Protein AF-A0ABC9TSE1-F1 (afdb_monomer_lite)

Secondary structure (DSSP, 8-state):
--------TTEEEEEE-SS--TTPEEEEEEE-TT--SEE-GGGTGGGGGS---SEEEEE-GGG-SS--SS-------EE-HHHHHHHHHTT--EEEE--S--S---TTSEEEEES--TTPPSEEEEEEEETTEEEEEPPPTTSSPTTB-TTSPBP-EEEEES---SS-TTTGGGGGS---STTT--EEESSSS-EEEEEE-TT--EEEEEEEEEE--SSSS--GGGBEEEEEEEEE--GGGGGBTBTT--GGGS--EEEEEEEPPSSSEEEEEEEEEEEEESEEEEEEEEES---TTS--EEE-EEEEEE--S-S--TT-S--

Structure (mmCIF, N/CA/C/O backbone):
data_AF-A0ABC9TSE1-F1
#
_entry.id   AF-A0ABC9TSE1-F1
#
loop_
_atom_site.group_PDB
_atom_site.id
_atom_site.type_symbol
_atom_site.label_atom_id
_atom_site.label_alt_id
_atom_site.label_comp_id
_atom_site.label_asym_id
_atom_site.label_entity_id
_atom_site.label_seq_id
_atom_site.pdbx_PDB_ins_code
_atom_site.Cartn_x
_atom_site.Cartn_y
_atom_site.Cartn_z
_atom_site.occupancy
_atom_site.B_iso_or_equiv
_atom_site.auth_seq_id
_atom_site.auth_comp_id
_atom_site.auth_asym_id
_atom_site.auth_atom_id
_atom_site.pdbx_PDB_model_num
ATOM 1 N N . MET A 1 1 ? -2.830 33.262 28.145 1.00 33.97 1 MET A N 1
ATOM 2 C CA . MET A 1 1 ? -2.977 32.024 28.935 1.00 33.97 1 MET A CA 1
ATOM 3 C C . MET A 1 1 ? -4.385 31.526 28.706 1.00 33.97 1 MET A C 1
ATOM 5 O O . MET A 1 1 ? -5.297 31.927 29.411 1.00 33.97 1 MET A O 1
ATOM 9 N N . THR A 1 2 ? -4.568 30.791 27.616 1.00 31.75 2 THR A N 1
ATOM 10 C CA . THR A 1 2 ? -5.819 30.109 27.299 1.00 31.75 2 THR A CA 1
ATOM 11 C C . THR A 1 2 ? -5.782 28.734 27.949 1.00 31.75 2 THR A C 1
ATOM 13 O O . THR A 1 2 ? -4.762 28.046 27.929 1.00 31.75 2 THR A O 1
ATOM 16 N N . ASP A 1 3 ? -6.889 28.421 28.603 1.00 32.12 3 ASP A N 1
ATOM 17 C CA . ASP A 1 3 ? -7.142 27.266 29.449 1.00 32.12 3 ASP A CA 1
ATOM 18 C C . ASP A 1 3 ? -6.948 25.957 28.657 1.00 32.12 3 ASP A C 1
ATOM 20 O O . ASP A 1 3 ? -7.789 25.576 27.845 1.00 32.12 3 ASP A O 1
ATOM 24 N N . ARG A 1 4 ? -5.814 25.271 28.856 1.00 38.19 4 ARG A N 1
ATOM 25 C CA . ARG A 1 4 ? -5.624 23.877 28.424 1.00 38.19 4 ARG A CA 1
ATOM 26 C C . ARG A 1 4 ? -6.276 22.983 29.475 1.00 38.19 4 ARG A C 1
ATOM 28 O O . ARG A 1 4 ? -5.604 22.468 30.364 1.00 38.19 4 ARG A O 1
ATOM 35 N N . GLY A 1 5 ? -7.598 22.874 29.415 1.00 37.75 5 GLY A N 1
ATOM 36 C CA . GLY A 1 5 ? -8.392 22.158 30.406 1.00 37.75 5 GLY A CA 1
ATOM 37 C C . GLY A 1 5 ? -9.408 21.223 29.769 1.00 37.75 5 GLY A C 1
ATOM 38 O O . GLY A 1 5 ? -10.525 21.645 29.490 1.00 37.75 5 GLY A O 1
ATOM 39 N N . LYS A 1 6 ? -9.015 19.957 29.590 1.00 35.59 6 LYS A N 1
ATOM 40 C CA . LYS A 1 6 ? -9.803 18.741 29.871 1.00 35.59 6 LYS A CA 1
ATOM 41 C C . LYS A 1 6 ? -8.923 17.522 29.580 1.00 35.59 6 LYS A C 1
ATOM 43 O O . LYS A 1 6 ? -8.625 17.234 28.429 1.00 35.59 6 LYS A O 1
ATOM 48 N N . GLY A 1 7 ? -8.480 16.835 30.633 1.00 37.59 7 GLY A N 1
ATOM 49 C CA . GLY A 1 7 ? -7.912 15.495 30.494 1.00 37.59 7 GLY A CA 1
ATOM 50 C C . GLY A 1 7 ? -8.966 14.568 29.891 1.00 37.59 7 GLY A C 1
ATOM 51 O O . GLY A 1 7 ? -10.120 14.592 30.321 1.00 37.59 7 GLY A O 1
ATOM 52 N N . CYS A 1 8 ? -8.579 13.821 28.862 1.00 42.97 8 CYS A N 1
ATOM 53 C CA . CYS A 1 8 ? -9.459 12.932 28.117 1.00 42.97 8 CYS A CA 1
ATOM 54 C C . CYS A 1 8 ? -9.912 11.749 28.983 1.00 42.97 8 CYS A C 1
ATOM 56 O O . CYS A 1 8 ? -9.105 10.915 29.376 1.00 42.97 8 CYS A O 1
ATOM 58 N N . GLU A 1 9 ? -11.218 11.629 29.226 1.00 50.91 9 GLU A N 1
ATOM 59 C CA . GLU A 1 9 ? -11.838 10.467 29.891 1.00 50.91 9 GLU A CA 1
ATOM 60 C C . GLU A 1 9 ? -11.804 9.179 29.032 1.00 50.91 9 GLU A C 1
ATOM 62 O O . GLU A 1 9 ? -12.266 8.135 29.478 1.00 50.91 9 GLU A O 1
ATOM 67 N N . ASN A 1 10 ? -11.213 9.221 27.828 1.00 68.00 10 ASN A N 1
ATOM 68 C CA . ASN A 1 10 ? -11.203 8.127 26.846 1.00 68.00 10 ASN A CA 1
ATOM 69 C C . ASN A 1 10 ? -9.807 7.531 26.578 1.00 68.00 10 ASN A C 1
ATOM 71 O O . ASN A 1 10 ? -9.607 6.891 25.541 1.00 68.00 10 ASN A O 1
ATOM 75 N N . THR A 1 11 ? -8.832 7.749 27.468 1.00 79.94 11 THR A N 1
ATOM 76 C CA . THR A 1 11 ? -7.508 7.132 27.316 1.00 79.94 11 THR A CA 1
ATOM 77 C C . THR A 1 11 ? -7.564 5.640 27.644 1.00 79.94 11 THR A C 1
ATOM 79 O O . THR A 1 11 ? -7.920 5.256 28.758 1.00 79.94 11 THR A O 1
ATOM 82 N N . VAL A 1 12 ? -7.185 4.795 26.687 1.00 84.38 12 VAL A N 1
ATOM 83 C CA . VAL A 1 12 ? -7.200 3.334 26.801 1.00 84.38 12 VAL A CA 1
ATOM 84 C C . VAL A 1 12 ? -5.790 2.764 26.907 1.00 84.38 12 VAL A C 1
ATOM 86 O O . VAL A 1 12 ? -4.836 3.281 26.324 1.00 84.38 12 VAL A O 1
ATOM 89 N N . LYS A 1 13 ? -5.666 1.659 27.645 1.00 89.69 13 LYS A N 1
ATOM 90 C CA . LYS A 1 13 ? -4.480 0.797 27.617 1.00 89.69 13 LYS A CA 1
ATOM 91 C C . LYS A 1 13 ? -4.738 -0.367 26.678 1.00 89.69 13 LYS A C 1
ATOM 93 O O . LYS A 1 13 ? -5.869 -0.846 26.597 1.00 89.69 13 LYS A O 1
ATOM 98 N N . TYR A 1 14 ? -3.688 -0.855 26.034 1.00 91.94 14 TYR A N 1
ATOM 99 C CA . TYR A 1 14 ? -3.769 -2.060 25.225 1.00 91.94 14 TYR A CA 1
ATOM 100 C C . TYR A 1 14 ? -2.634 -3.033 25.535 1.00 91.94 14 TYR A C 1
ATOM 102 O O . TYR A 1 14 ? -1.613 -2.662 26.116 1.00 91.94 14 TYR A O 1
ATOM 110 N N . VAL A 1 15 ? -2.854 -4.289 25.165 1.00 93.31 15 VAL A N 1
ATOM 111 C CA . VAL A 1 15 ? -1.877 -5.376 25.219 1.00 93.31 15 VAL A CA 1
ATOM 112 C C . VAL A 1 15 ? -1.881 -6.120 23.888 1.00 93.31 15 VAL A C 1
ATOM 114 O O . VAL A 1 15 ? -2.932 -6.268 23.263 1.00 93.31 15 VAL A O 1
ATOM 117 N N . ILE A 1 16 ? -0.710 -6.588 23.462 1.00 92.81 16 ILE A N 1
ATOM 118 C CA . ILE A 1 16 ? -0.543 -7.363 22.229 1.00 92.81 16 ILE A CA 1
ATOM 119 C C . ILE A 1 16 ? -0.551 -8.855 22.566 1.00 92.81 16 ILE A C 1
ATOM 121 O O . ILE A 1 16 ? 0.100 -9.298 23.513 1.00 92.81 16 ILE A O 1
ATOM 125 N N . SER A 1 17 ? -1.292 -9.624 21.775 1.00 91.75 17 SER A N 1
ATOM 126 C CA . SER A 1 17 ? -1.371 -11.080 21.817 1.00 91.75 17 SER A CA 1
ATOM 127 C C . SER A 1 17 ? -0.974 -11.655 20.456 1.00 91.75 17 SER A C 1
ATOM 129 O O . SER A 1 17 ? -1.417 -11.165 19.423 1.00 91.75 17 SER A O 1
ATOM 131 N N . HIS A 1 18 ? -0.179 -12.727 20.453 1.00 89.62 18 HIS A N 1
ATOM 132 C CA . HIS A 1 18 ? 0.151 -13.497 19.239 1.00 89.62 18 HIS A CA 1
ATOM 133 C C . HIS A 1 18 ? -0.905 -14.559 18.890 1.00 89.62 18 HIS A C 1
ATOM 135 O O . HIS A 1 18 ? -0.738 -15.346 17.964 1.00 89.62 18 HIS A O 1
ATOM 141 N N . GLU A 1 19 ? -1.985 -14.601 19.664 1.00 92.31 19 GLU A N 1
ATOM 142 C CA . GLU A 1 19 ? -3.170 -15.411 19.405 1.00 92.31 19 GLU A CA 1
ATOM 143 C C . GLU A 1 19 ? -4.366 -14.487 19.146 1.00 92.31 19 GLU A C 1
ATOM 145 O O . GLU A 1 19 ? -4.405 -13.384 19.718 1.00 92.31 19 GLU A O 1
ATOM 150 N N . PRO A 1 20 ? -5.358 -14.923 18.348 1.00 92.12 20 PRO A N 1
ATOM 151 C CA . PRO A 1 20 ? -6.595 -14.179 18.169 1.00 92.12 20 PRO A CA 1
ATOM 152 C C . PRO A 1 20 ? -7.276 -13.861 19.499 1.00 92.12 20 PRO A C 1
ATOM 154 O O . PRO A 1 20 ? -7.397 -14.709 20.389 1.00 92.12 20 PRO A O 1
ATOM 157 N N . ALA A 1 21 ? -7.750 -12.626 19.640 1.00 91.44 21 ALA A N 1
ATOM 158 C CA . ALA A 1 21 ? -8.541 -12.215 20.785 1.00 91.44 21 ALA A CA 1
ATOM 159 C C . ALA A 1 21 ? -9.923 -12.882 20.692 1.00 91.44 21 ALA A C 1
ATOM 161 O O . ALA A 1 21 ? -10.784 -12.436 19.939 1.00 91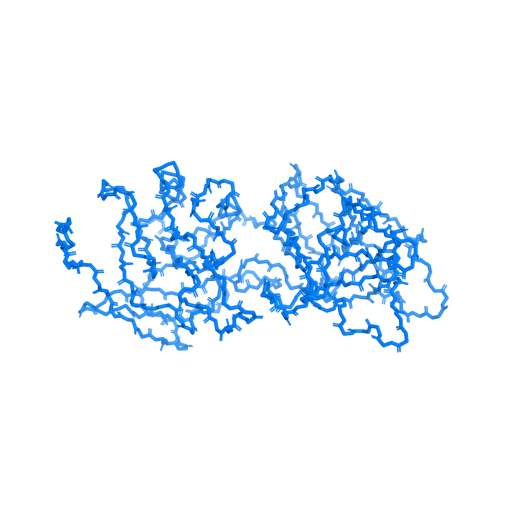.44 21 ALA A O 1
ATOM 162 N N . ALA A 1 22 ? -10.129 -13.972 21.437 1.00 85.75 22 ALA A N 1
ATOM 163 C CA . ALA A 1 22 ? -11.359 -14.762 21.379 1.00 85.75 22 ALA A CA 1
ATOM 164 C C . ALA A 1 22 ? -12.616 -13.914 21.659 1.00 85.75 22 ALA A C 1
ATOM 166 O O . ALA A 1 22 ? -12.718 -13.267 22.708 1.00 85.75 22 ALA A O 1
ATOM 167 N N . GLY A 1 23 ? -13.573 -13.944 20.725 1.00 85.81 23 GLY A N 1
ATOM 168 C CA . GLY A 1 23 ? -14.776 -13.103 20.758 1.00 85.81 23 GLY A CA 1
ATOM 169 C C . GLY A 1 23 ? -14.501 -11.612 20.529 1.00 85.81 23 GLY A C 1
ATOM 170 O O . GLY A 1 23 ? -15.307 -10.781 20.934 1.00 85.81 23 GLY A O 1
ATOM 171 N N . GLY A 1 24 ? -13.337 -11.269 19.973 1.00 88.69 24 GLY A N 1
ATOM 172 C CA . GLY A 1 24 ? -12.976 -9.916 19.567 1.00 88.69 24 GLY A CA 1
ATOM 173 C C . GLY A 1 24 ? -13.537 -9.551 18.195 1.00 88.69 24 GLY A C 1
ATOM 174 O O . GLY A 1 24 ? -13.849 -10.414 17.379 1.00 88.69 24 GLY A O 1
ATOM 175 N N . HIS A 1 25 ? -13.620 -8.250 17.951 1.00 94.25 25 HIS A N 1
ATOM 176 C CA . HIS A 1 25 ? -14.067 -7.661 16.695 1.00 94.25 25 HIS A CA 1
ATOM 177 C C . HIS A 1 25 ? -12.934 -7.624 15.672 1.00 94.25 25 HIS A C 1
ATOM 179 O O . HIS A 1 25 ? -11.753 -7.560 16.038 1.00 94.25 25 HIS A O 1
ATOM 185 N N . ILE A 1 26 ? -13.288 -7.602 14.388 1.00 95.75 26 ILE A N 1
ATOM 186 C CA . ILE A 1 26 ? -12.302 -7.464 13.314 1.00 95.75 26 ILE A CA 1
ATOM 187 C C . ILE A 1 26 ? -11.857 -6.002 13.246 1.00 95.75 26 ILE A C 1
ATOM 189 O O . ILE A 1 26 ? -12.664 -5.090 13.054 1.00 95.75 26 ILE A O 1
ATOM 193 N N . ALA A 1 27 ? -10.556 -5.782 13.386 1.00 96.94 27 ALA A N 1
ATOM 194 C CA . ALA A 1 27 ? -9.927 -4.477 13.325 1.00 96.94 27 ALA A CA 1
ATOM 195 C C . ALA A 1 27 ? -8.946 -4.395 12.152 1.00 96.94 27 ALA A C 1
ATOM 197 O O . ALA A 1 27 ? -8.343 -5.391 11.747 1.00 96.94 27 ALA A O 1
ATOM 198 N N . TYR A 1 28 ? -8.750 -3.189 11.630 1.00 97.38 28 TYR A N 1
ATOM 199 C CA . TYR A 1 28 ? -7.765 -2.906 10.596 1.00 97.38 28 TYR A CA 1
ATOM 200 C C . TYR A 1 28 ? -6.860 -1.756 11.038 1.00 97.38 28 TYR A C 1
ATOM 202 O O . TYR A 1 28 ? -7.343 -0.701 11.448 1.00 97.38 28 TYR A O 1
ATOM 210 N N . THR A 1 29 ? -5.548 -1.967 10.974 1.00 95.50 29 THR A N 1
ATOM 211 C CA . THR A 1 29 ? -4.533 -0.974 11.341 1.00 95.50 29 THR A CA 1
ATOM 212 C C . THR A 1 29 ? -3.983 -0.295 10.093 1.00 95.50 29 THR A C 1
ATOM 214 O O . THR A 1 29 ? -3.486 -0.974 9.199 1.00 95.50 29 THR A O 1
ATOM 217 N N . GLU A 1 30 ? -4.009 1.034 10.041 1.00 92.25 30 GLU A N 1
ATOM 218 C CA . GLU A 1 30 ? -3.402 1.815 8.957 1.00 92.25 30 GLU A CA 1
ATOM 219 C C . GLU A 1 30 ? -2.449 2.868 9.531 1.00 92.25 30 GLU A C 1
ATOM 221 O O . GLU A 1 30 ? -2.722 3.526 10.543 1.00 92.25 30 GLU A O 1
ATOM 226 N N . ASP A 1 31 ? -1.326 3.026 8.841 1.00 88.50 31 ASP A N 1
ATOM 227 C CA . ASP A 1 31 ? -0.310 4.013 9.146 1.00 88.50 31 ASP A CA 1
ATOM 228 C C . ASP A 1 31 ? -0.621 5.337 8.435 1.00 88.50 31 ASP A C 1
ATOM 230 O O . ASP A 1 31 ? -0.585 5.448 7.209 1.00 88.50 31 ASP A O 1
ATOM 234 N N . PHE A 1 32 ? -0.887 6.378 9.222 1.00 86.75 32 PHE A N 1
ATOM 235 C CA . PHE A 1 32 ? -1.178 7.733 8.746 1.00 86.75 32 PHE A CA 1
ATOM 236 C C . PHE A 1 32 ? -0.035 8.712 9.014 1.00 86.75 32 PHE A C 1
ATOM 238 O O . PHE A 1 32 ? -0.190 9.921 8.842 1.00 86.75 32 PHE A O 1
ATOM 245 N N . TYR A 1 33 ? 1.144 8.220 9.399 1.00 79.38 33 TYR A N 1
ATOM 246 C CA . TYR A 1 33 ? 2.270 9.069 9.779 1.00 79.38 33 TYR A CA 1
ATOM 247 C C . TYR A 1 33 ? 2.830 9.934 8.635 1.00 79.38 33 TYR A C 1
ATOM 249 O O . TYR A 1 33 ? 3.641 10.812 8.899 1.00 79.38 33 TYR A O 1
ATOM 257 N N . ARG A 1 34 ? 2.426 9.734 7.372 1.00 76.75 34 ARG A N 1
ATOM 258 C CA . ARG A 1 34 ? 2.801 10.611 6.243 1.00 76.75 34 ARG A CA 1
ATOM 259 C C . ARG A 1 34 ? 1.774 11.689 5.918 1.00 76.75 34 ARG A C 1
ATOM 261 O O . ARG A 1 34 ? 2.077 12.580 5.130 1.00 76.75 34 ARG A O 1
ATOM 268 N N . ILE A 1 35 ? 0.594 11.647 6.528 1.00 80.75 35 ILE A N 1
ATOM 269 C CA . ILE A 1 35 ? -0.364 12.744 6.412 1.00 80.75 35 ILE A CA 1
ATOM 270 C C . ILE A 1 35 ? 0.131 13.899 7.289 1.00 80.75 35 ILE A C 1
ATOM 272 O O . ILE A 1 35 ? 0.699 13.698 8.367 1.00 80.75 35 ILE A O 1
ATOM 276 N N . ASP A 1 36 ? -0.004 15.113 6.772 1.00 74.50 36 ASP A N 1
ATOM 277 C CA . ASP A 1 36 ? 0.314 16.347 7.479 1.00 74.50 36 ASP A CA 1
ATOM 278 C C . ASP A 1 36 ? -0.960 17.191 7.541 1.00 74.50 36 ASP A C 1
ATOM 280 O O . ASP A 1 36 ? -1.456 17.653 6.511 1.00 74.50 36 ASP A O 1
ATOM 284 N N . GLY A 1 37 ? -1.533 17.306 8.740 1.00 84.00 37 GLY A N 1
ATOM 285 C CA . GLY A 1 37 ? -2.811 17.971 8.977 1.00 84.00 37 GLY A CA 1
ATOM 286 C C . GLY A 1 37 ? -4.024 17.064 8.762 1.00 84.00 37 GLY A C 1
ATOM 287 O O . GLY A 1 37 ? -4.183 16.042 9.430 1.00 84.00 37 GLY A O 1
ATOM 288 N N . GLU A 1 38 ? -4.920 17.472 7.866 1.00 88.06 38 GLU A N 1
ATOM 289 C CA . GLU A 1 38 ? -6.246 16.870 7.722 1.00 88.06 38 GLU A CA 1
ATOM 290 C C . GLU A 1 38 ? -6.231 15.526 6.986 1.00 88.06 38 GLU A C 1
ATOM 292 O O . GLU A 1 38 ? -5.759 15.414 5.853 1.00 88.06 38 GLU A O 1
ATOM 297 N N . ILE A 1 39 ? -6.851 14.521 7.601 1.00 88.50 39 ILE A N 1
ATOM 298 C CA . ILE A 1 39 ? -7.195 13.257 6.956 1.00 88.50 39 ILE A CA 1
ATOM 299 C C . ILE A 1 39 ? -8.462 13.489 6.145 1.00 88.50 39 ILE A C 1
ATOM 301 O O . ILE A 1 39 ? -9.544 13.692 6.699 1.00 88.50 39 ILE A O 1
ATOM 305 N N . GLN A 1 40 ? -8.320 13.441 4.830 1.00 88.75 40 GLN A N 1
ATOM 306 C CA . GLN A 1 40 ? -9.389 13.610 3.856 1.00 88.75 40 GLN A CA 1
ATOM 307 C C . GLN A 1 40 ? -9.921 12.248 3.395 1.00 88.75 40 GLN A C 1
ATOM 309 O O . GLN A 1 40 ? -9.234 11.230 3.492 1.00 88.75 40 GLN A O 1
ATOM 314 N N . VAL A 1 41 ? -11.117 12.227 2.801 1.00 90.50 41 VAL A N 1
ATOM 315 C CA . VAL A 1 41 ? -11.738 10.987 2.295 1.00 90.50 41 VAL A CA 1
ATOM 316 C C . VAL A 1 41 ? -10.830 10.258 1.299 1.00 90.50 41 VAL A C 1
ATOM 318 O O . VAL A 1 41 ? -10.696 9.039 1.370 1.00 90.50 41 VAL A O 1
ATOM 321 N N . TRP A 1 42 ? -10.123 10.987 0.430 1.00 89.31 42 TRP A N 1
ATOM 322 C CA . TRP A 1 42 ? -9.199 10.394 -0.545 1.00 89.31 42 TRP A CA 1
ATOM 323 C C . TRP A 1 42 ? -8.015 9.651 0.100 1.00 89.31 42 TRP A C 1
ATOM 325 O O . TRP A 1 42 ? -7.455 8.751 -0.523 1.00 89.31 42 TRP A O 1
ATOM 335 N N . ASN A 1 43 ? -7.657 9.956 1.356 1.00 90.19 43 ASN A N 1
ATOM 336 C CA . ASN A 1 43 ? -6.664 9.185 2.114 1.00 90.19 43 ASN A CA 1
ATOM 337 C C . ASN A 1 43 ? -7.179 7.807 2.550 1.00 90.19 43 ASN A C 1
ATOM 339 O O . ASN A 1 43 ? -6.384 6.942 2.911 1.00 90.19 43 ASN A O 1
ATOM 343 N N . LEU A 1 44 ? -8.499 7.631 2.559 1.00 92.50 44 LEU A N 1
ATOM 344 C CA . LEU A 1 44 ? -9.206 6.491 3.131 1.00 92.50 44 LEU A CA 1
ATOM 345 C C . LEU A 1 44 ? -9.916 5.655 2.061 1.00 92.50 44 LEU A C 1
ATOM 347 O O . LEU A 1 44 ? -10.402 4.566 2.354 1.00 92.50 44 LEU A O 1
ATOM 351 N N . GLU A 1 45 ? -9.998 6.137 0.819 1.00 92.44 45 GLU A N 1
ATOM 352 C CA . GLU A 1 45 ? -10.795 5.498 -0.229 1.00 92.44 45 GLU A CA 1
ATOM 353 C C . GLU A 1 45 ? -10.417 4.040 -0.498 1.00 92.44 45 GLU A C 1
ATOM 355 O O . GLU A 1 45 ? -11.284 3.266 -0.904 1.00 92.44 45 GLU A O 1
ATOM 360 N N . HIS A 1 46 ? -9.160 3.639 -0.282 1.00 91.44 46 HIS A N 1
ATOM 361 C CA . HIS A 1 46 ? -8.743 2.245 -0.457 1.00 91.44 46 HIS A CA 1
ATOM 362 C C . HIS A 1 46 ? -9.442 1.301 0.527 1.00 91.44 46 HIS A C 1
ATOM 364 O O . HIS A 1 46 ? -9.718 0.157 0.169 1.00 91.44 46 HIS A O 1
ATOM 370 N N . LEU A 1 47 ? -9.819 1.787 1.716 1.00 93.56 47 LEU A N 1
ATOM 371 C CA . LEU A 1 47 ? -10.497 0.994 2.743 1.00 93.56 47 LEU A CA 1
ATOM 372 C C . LEU A 1 47 ? -11.828 0.410 2.242 1.00 93.56 47 LEU A C 1
ATOM 374 O O . LEU A 1 47 ? -12.229 -0.665 2.674 1.00 93.56 47 LEU A O 1
ATOM 378 N N . LYS A 1 48 ? -12.496 1.047 1.265 1.00 91.00 48 LYS A N 1
ATOM 379 C CA . LYS A 1 48 ? -13.772 0.550 0.705 1.00 91.00 48 LYS A CA 1
ATOM 380 C C . LYS A 1 48 ? -13.642 -0.786 -0.038 1.00 91.00 48 LYS A C 1
ATOM 382 O O . LYS A 1 48 ? -14.647 -1.476 -0.256 1.00 91.00 48 LYS A O 1
ATOM 387 N N . LYS A 1 49 ? -12.428 -1.124 -0.481 1.00 88.12 49 LYS A N 1
ATOM 388 C CA . LYS A 1 49 ? -12.113 -2.349 -1.230 1.00 88.12 49 LYS A CA 1
ATOM 389 C C . LYS A 1 49 ? -11.557 -3.462 -0.353 1.00 88.12 49 LYS A C 1
ATOM 391 O O . LYS A 1 49 ? -11.455 -4.595 -0.808 1.00 88.12 49 LYS A O 1
ATOM 396 N N . LEU A 1 50 ? -11.270 -3.154 0.903 1.00 90.44 50 LEU A N 1
ATOM 397 C CA . LEU A 1 50 ? -10.857 -4.140 1.877 1.00 90.44 50 LEU A CA 1
ATOM 398 C C . 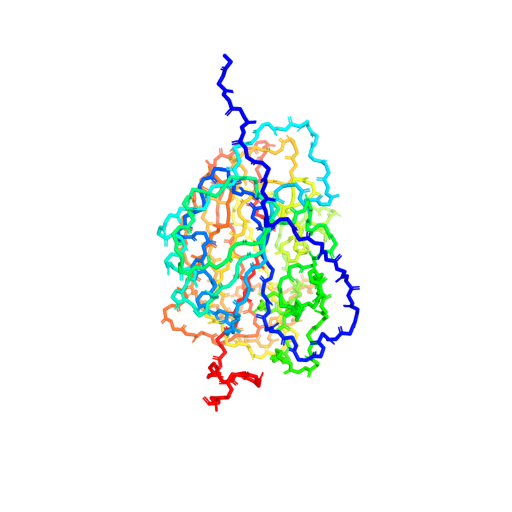LEU A 1 50 ? -12.053 -5.008 2.338 1.00 90.44 50 LEU A C 1
ATOM 400 O O . LEU A 1 50 ? -13.212 -4.569 2.254 1.00 90.44 50 LEU A O 1
ATOM 404 N N . PRO A 1 51 ? -11.797 -6.245 2.809 1.00 88.81 51 PRO A N 1
ATOM 405 C CA . PRO A 1 51 ? -12.740 -7.000 3.636 1.00 88.81 51 PRO A CA 1
ATOM 406 C C . PRO A 1 51 ? -13.372 -6.133 4.741 1.00 88.81 51 PRO A C 1
ATOM 408 O O . PRO A 1 51 ? -12.675 -5.274 5.284 1.00 88.81 51 PRO A O 1
ATOM 411 N N . PRO A 1 52 ? -14.649 -6.337 5.115 1.00 90.69 52 PRO A N 1
ATOM 412 C CA . PRO A 1 52 ? -15.279 -5.591 6.201 1.00 90.69 52 PRO A CA 1
ATOM 413 C C . PRO A 1 52 ? -14.498 -5.698 7.519 1.00 90.69 52 PRO A C 1
ATOM 415 O O . PRO A 1 52 ? -13.903 -6.730 7.830 1.00 90.69 52 PRO A O 1
ATOM 418 N N . PHE A 1 53 ? -14.510 -4.612 8.286 1.00 94.38 53 PHE A N 1
ATOM 419 C CA . PHE A 1 53 ? -13.931 -4.508 9.622 1.00 94.38 53 PHE A CA 1
ATOM 420 C C . PHE A 1 53 ? -14.743 -3.496 10.434 1.00 94.38 53 PHE A C 1
ATOM 422 O O . PHE A 1 53 ? -15.382 -2.601 9.886 1.00 94.38 53 PHE A O 1
ATOM 429 N N . GLU A 1 54 ? -14.718 -3.649 11.748 1.00 95.31 54 GLU A N 1
ATOM 430 C CA . GLU A 1 54 ? -15.558 -2.901 12.688 1.00 95.31 54 GLU A CA 1
ATOM 431 C C . GLU A 1 54 ? -14.783 -1.786 13.401 1.00 95.31 54 GLU A C 1
ATOM 433 O O . GLU A 1 54 ? -15.361 -0.801 13.878 1.00 95.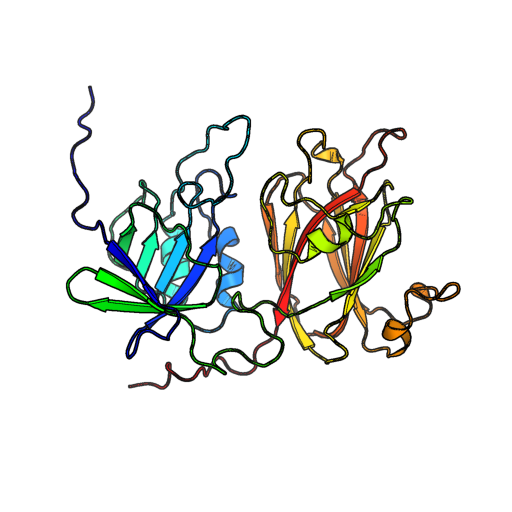31 54 GLU A O 1
ATOM 438 N N . ILE A 1 55 ? -13.458 -1.941 13.479 1.00 96.62 55 ILE A N 1
ATOM 439 C CA . ILE A 1 55 ? -12.564 -1.060 14.229 1.00 96.62 55 ILE A CA 1
ATOM 440 C C . ILE A 1 55 ? -11.414 -0.597 13.334 1.00 96.62 55 ILE A C 1
ATOM 442 O O . ILE A 1 55 ? -10.700 -1.416 12.759 1.00 96.62 55 ILE A O 1
ATOM 446 N N . LEU A 1 56 ? -11.197 0.715 13.248 1.00 96.50 56 LEU A N 1
ATOM 447 C CA . LEU A 1 56 ? -10.031 1.293 12.575 1.00 96.50 56 LEU A CA 1
ATOM 448 C C . LEU A 1 56 ? -8.991 1.721 13.616 1.00 96.50 56 LEU A C 1
ATOM 450 O O . LEU A 1 56 ? -9.272 2.558 14.472 1.00 96.50 56 LEU A O 1
ATOM 454 N N . ILE A 1 57 ? -7.782 1.175 13.527 1.00 95.56 57 ILE A N 1
ATOM 455 C CA . ILE A 1 57 ? -6.637 1.592 14.341 1.00 95.56 57 ILE A CA 1
ATOM 456 C C . ILE A 1 57 ? -5.792 2.552 13.501 1.00 95.56 57 ILE A C 1
ATOM 458 O O . ILE A 1 57 ? -5.197 2.161 12.499 1.00 95.56 57 ILE A O 1
ATOM 462 N N . MET A 1 58 ? -5.771 3.823 13.891 1.00 92.94 58 MET A N 1
ATOM 463 C CA . MET A 1 58 ? -5.116 4.906 13.162 1.00 92.94 58 MET A CA 1
ATOM 464 C C . MET A 1 58 ? -3.815 5.290 13.854 1.00 92.94 58 MET A C 1
ATOM 466 O O . MET A 1 58 ? -3.842 5.926 14.913 1.00 92.94 58 MET A O 1
ATOM 470 N N . LYS A 1 59 ? -2.688 4.936 13.238 1.00 90.00 59 LYS A N 1
ATOM 471 C CA . LYS A 1 59 ? -1.356 5.230 13.769 1.00 90.00 59 LYS A CA 1
ATOM 472 C C . LYS A 1 59 ? -0.828 6.548 13.218 1.00 90.00 59 LYS A C 1
ATOM 474 O O . LYS A 1 59 ? -0.615 6.696 12.014 1.00 90.00 59 LYS A O 1
ATOM 479 N N . SER A 1 60 ? -0.595 7.506 14.103 1.00 86.31 60 SER A N 1
ATOM 480 C CA . SER A 1 60 ? 0.086 8.756 13.787 1.00 86.31 60 SER A CA 1
ATOM 481 C C . SER A 1 60 ? 1.608 8.600 13.810 1.00 86.31 60 SER A C 1
ATOM 483 O O . SER A 1 60 ? 2.159 7.548 14.136 1.00 86.31 60 SER A O 1
ATOM 485 N N . ARG A 1 61 ? 2.314 9.703 13.538 1.00 79.88 61 ARG A N 1
ATOM 486 C CA . ARG A 1 61 ? 3.772 9.806 13.712 1.00 79.88 61 ARG A CA 1
ATOM 487 C C . ARG A 1 61 ? 4.229 9.527 15.146 1.00 79.88 61 ARG A C 1
ATOM 489 O O . ARG A 1 61 ? 5.390 9.183 15.330 1.00 79.88 61 ARG A O 1
ATOM 496 N N . LYS A 1 62 ? 3.363 9.670 16.156 1.00 82.38 62 LYS A N 1
ATOM 497 C CA . LYS A 1 62 ? 3.694 9.348 17.555 1.00 82.38 62 LYS A CA 1
ATOM 498 C C . LYS A 1 62 ? 3.958 7.851 17.745 1.00 82.38 62 LYS A C 1
ATOM 500 O O . LYS A 1 62 ? 4.717 7.481 18.638 1.00 82.38 62 LYS A O 1
ATOM 505 N N . SER A 1 63 ? 3.396 7.018 16.869 1.00 85.25 63 SER A N 1
ATOM 506 C CA . SER A 1 63 ? 3.581 5.564 16.865 1.00 85.25 63 SER A CA 1
ATOM 507 C C . SER A 1 63 ? 4.551 5.052 15.798 1.00 85.25 63 SER A C 1
ATOM 509 O O . SER A 1 63 ? 4.523 3.873 15.429 1.00 85.25 63 SER A O 1
ATOM 511 N N . ARG A 1 64 ? 5.385 5.943 15.248 1.00 77.62 64 ARG A N 1
ATOM 512 C CA . ARG A 1 64 ? 6.430 5.557 14.296 1.00 77.62 64 ARG A CA 1
ATOM 513 C C . ARG A 1 64 ? 7.548 4.806 15.015 1.00 77.62 64 ARG A C 1
ATOM 515 O O . ARG A 1 64 ? 7.940 5.171 16.123 1.00 77.62 64 ARG A O 1
ATOM 522 N N . GLN A 1 65 ? 8.109 3.801 14.352 1.00 67.50 65 GLN A N 1
ATOM 523 C CA . GLN A 1 65 ? 9.216 3.014 14.904 1.00 67.50 65 GLN A CA 1
ATOM 524 C C . GLN A 1 65 ? 10.587 3.675 14.686 1.00 67.50 65 GLN A C 1
ATOM 526 O O . GLN A 1 65 ? 11.523 3.396 15.434 1.00 67.50 65 GLN A O 1
ATOM 531 N N . LEU A 1 66 ? 10.713 4.568 13.695 1.00 64.81 66 LEU A N 1
ATOM 532 C CA . LEU A 1 66 ? 11.976 5.200 13.310 1.00 64.81 66 LEU A CA 1
ATOM 533 C C . LEU A 1 66 ? 11.952 6.720 13.522 1.00 64.81 66 LEU A C 1
ATOM 535 O O . LEU A 1 66 ? 11.005 7.422 13.164 1.00 64.81 66 LEU A O 1
ATOM 539 N N . THR A 1 67 ? 13.029 7.253 14.098 1.00 58.88 67 THR A N 1
ATOM 540 C CA . THR A 1 67 ? 13.204 8.698 14.290 1.00 58.88 67 THR A CA 1
ATOM 541 C C . THR A 1 67 ? 13.727 9.338 13.006 1.00 58.88 67 THR A C 1
ATOM 543 O O . THR A 1 67 ? 14.844 9.052 12.581 1.00 58.88 67 THR A O 1
ATOM 546 N N . ILE A 1 68 ? 12.953 10.252 12.413 1.00 58.28 68 ILE A N 1
ATOM 547 C CA . ILE A 1 68 ? 13.417 11.079 11.287 1.00 58.28 68 ILE A CA 1
ATOM 548 C C . ILE A 1 68 ? 14.399 12.135 11.813 1.00 58.28 68 ILE A C 1
ATOM 550 O O . ILE A 1 68 ? 14.052 12.903 12.712 1.00 58.28 68 ILE A O 1
ATOM 554 N N . CYS A 1 69 ? 15.593 12.193 11.220 1.00 51.19 69 CYS A N 1
ATOM 555 C CA . CYS A 1 69 ? 16.625 13.188 11.512 1.00 51.19 69 CYS A CA 1
ATOM 556 C C . CYS A 1 69 ? 16.943 14.024 10.251 1.00 51.19 69 CYS A C 1
ATOM 558 O O . CYS A 1 69 ? 17.321 13.444 9.233 1.00 51.19 69 CYS A O 1
ATOM 560 N N . PRO A 1 70 ? 16.861 15.370 10.297 1.00 59.25 70 PRO A N 1
ATOM 561 C CA . PRO A 1 70 ? 16.445 16.182 11.439 1.00 59.25 70 PRO A CA 1
ATOM 562 C C . PRO A 1 70 ? 14.949 16.035 11.736 1.00 59.25 70 PRO A C 1
ATOM 564 O O . PRO A 1 70 ? 14.153 15.703 10.856 1.00 59.25 70 PRO A O 1
ATOM 567 N N . GLU A 1 71 ? 14.582 16.303 12.987 1.00 61.81 71 GLU A N 1
ATOM 568 C CA . GLU A 1 71 ? 13.183 16.362 13.394 1.00 61.81 71 GLU A CA 1
ATOM 569 C C . GLU A 1 71 ? 12.469 17.454 12.583 1.00 61.81 71 GLU A C 1
ATOM 571 O O . GLU A 1 71 ? 12.977 18.566 12.424 1.00 61.81 71 GLU A O 1
ATOM 576 N N . ARG A 1 72 ? 11.315 17.111 12.011 1.00 61.94 72 ARG A N 1
ATOM 577 C CA . ARG A 1 72 ? 10.460 18.037 11.265 1.00 61.94 72 ARG A CA 1
ATOM 578 C C . ARG A 1 72 ? 9.211 18.299 12.093 1.00 61.94 72 ARG A C 1
ATOM 580 O O . ARG A 1 72 ? 8.639 17.356 12.640 1.00 61.94 72 ARG A O 1
ATOM 587 N N . GLU A 1 73 ? 8.806 19.561 12.168 1.00 61.19 73 GLU A N 1
ATOM 588 C CA . GLU A 1 73 ? 7.495 19.921 12.701 1.00 61.19 73 GLU A CA 1
ATOM 589 C C . GLU A 1 73 ? 6.423 19.455 11.715 1.00 61.19 73 GLU A C 1
ATOM 591 O O . GLU A 1 73 ? 6.536 19.689 10.512 1.00 61.19 73 GLU A O 1
ATOM 596 N N . TYR A 1 74 ? 5.405 18.779 12.233 1.00 64.12 74 TYR A N 1
ATOM 597 C CA . TYR A 1 74 ? 4.233 18.359 11.476 1.00 64.12 74 TYR A CA 1
ATOM 598 C C . TYR A 1 74 ? 2.990 18.818 12.216 1.00 64.12 74 TYR A C 1
ATOM 600 O O . TYR A 1 74 ? 2.978 18.867 13.451 1.00 64.12 74 TYR A O 1
ATOM 608 N N . ALA A 1 75 ? 1.947 19.142 11.464 1.00 73.56 75 ALA A N 1
ATOM 609 C CA . ALA A 1 75 ? 0.647 19.399 12.043 1.00 73.56 75 ALA A CA 1
ATOM 610 C C . ALA A 1 75 ? 0.102 18.115 12.687 1.00 73.56 75 ALA A C 1
ATOM 612 O O . ALA A 1 75 ? 0.371 16.997 12.232 1.00 73.56 75 ALA A O 1
ATOM 613 N N . ALA A 1 76 ? -0.670 18.283 13.760 1.00 74.50 76 ALA A N 1
ATOM 614 C CA . ALA A 1 76 ? -1.413 17.181 14.349 1.00 74.50 76 ALA A CA 1
ATOM 615 C C . ALA A 1 76 ? -2.340 16.560 13.293 1.00 74.50 76 ALA A C 1
ATOM 617 O O . ALA A 1 76 ? -2.866 17.258 12.422 1.00 74.50 76 ALA A O 1
ATOM 618 N N . LEU A 1 77 ? -2.528 15.240 13.365 1.00 79.88 77 LEU A N 1
ATOM 619 C CA . LEU A 1 77 ? -3.465 14.565 12.477 1.00 79.88 77 LEU A CA 1
ATOM 620 C C . LEU A 1 77 ? -4.882 14.918 12.894 1.00 79.88 77 LEU A C 1
ATOM 622 O O . LEU A 1 77 ? -5.313 14.525 13.979 1.00 79.88 77 LEU A O 1
ATOM 626 N N . LEU A 1 78 ? -5.584 15.605 12.001 1.00 84.06 78 LEU A N 1
ATOM 627 C CA . LEU A 1 78 ? -6.945 16.062 12.207 1.00 84.06 78 LEU A CA 1
ATOM 628 C C . LEU A 1 78 ? -7.902 15.204 11.385 1.00 84.06 78 LEU A C 1
ATOM 630 O O . LEU A 1 78 ? -7.840 15.176 10.156 1.00 84.06 78 LEU A O 1
ATOM 634 N N . LEU A 1 79 ? -8.801 14.490 12.054 1.00 83.31 79 LEU A N 1
ATOM 635 C CA . LEU A 1 79 ? -9.816 13.696 11.373 1.00 83.31 79 LEU A CA 1
ATOM 636 C C . LEU A 1 79 ? -11.053 14.558 11.088 1.00 83.31 79 LEU A C 1
ATOM 638 O O . LEU A 1 79 ? -11.780 14.918 12.011 1.00 83.31 79 LEU A O 1
ATOM 642 N N . THR A 1 80 ? -11.300 14.866 9.813 1.00 84.56 80 THR A N 1
ATOM 643 C CA . THR A 1 80 ? -12.423 15.725 9.407 1.00 84.56 80 THR A CA 1
ATOM 644 C C . THR A 1 80 ? -13.775 15.024 9.568 1.00 84.56 80 THR A C 1
ATOM 646 O O . THR A 1 80 ? -13.875 13.792 9.572 1.00 84.56 80 THR A O 1
ATOM 649 N N . LYS A 1 81 ? -14.855 15.811 9.637 1.00 83.75 81 LYS A N 1
ATOM 650 C CA . LYS A 1 81 ? -16.228 15.290 9.694 1.00 83.75 81 LYS A CA 1
ATOM 651 C C . LYS A 1 81 ? -16.561 14.372 8.508 1.00 83.75 81 LYS A C 1
ATOM 653 O O . LYS A 1 81 ? -17.097 13.288 8.720 1.00 83.75 81 LYS A O 1
ATOM 658 N N . GLU A 1 82 ? -16.216 14.777 7.285 1.00 88.25 82 GLU A N 1
ATOM 659 C CA . GLU A 1 82 ? -16.467 13.980 6.072 1.00 88.25 82 GLU A CA 1
ATOM 660 C C . GLU A 1 82 ? -15.731 12.636 6.114 1.00 88.25 82 GLU A C 1
ATOM 662 O O . GLU A 1 82 ? -16.312 11.596 5.807 1.00 88.25 82 GLU A O 1
ATOM 667 N N . SER A 1 83 ? -14.478 12.625 6.575 1.00 89.69 83 SER A N 1
ATOM 668 C CA . SER A 1 83 ? -13.706 11.392 6.743 1.00 89.69 83 SER A CA 1
ATOM 669 C C . SER A 1 83 ? -14.321 10.452 7.783 1.00 89.69 83 SER A C 1
ATOM 671 O O . SER A 1 83 ? -14.316 9.239 7.586 1.00 89.69 83 SER A O 1
ATOM 673 N N . ARG A 1 84 ? -14.916 10.977 8.862 1.00 87.12 84 ARG A N 1
ATOM 674 C CA . ARG A 1 84 ? -15.643 10.157 9.853 1.00 87.12 84 ARG A CA 1
ATOM 675 C C . ARG A 1 84 ? -16.927 9.566 9.295 1.00 87.12 84 ARG A C 1
ATOM 677 O O . ARG A 1 84 ? -17.211 8.400 9.556 1.00 87.12 84 ARG A O 1
ATOM 684 N N . GLU A 1 85 ? -17.695 10.350 8.546 1.00 89.69 85 GLU A N 1
ATOM 685 C CA . GLU A 1 85 ? -18.902 9.868 7.867 1.00 89.69 85 GLU A CA 1
ATOM 686 C C . GLU A 1 85 ? -18.550 8.771 6.856 1.00 89.69 85 GLU A C 1
ATOM 688 O O . GLU A 1 85 ? -19.206 7.729 6.825 1.00 89.69 85 GLU A O 1
ATOM 693 N N . PHE A 1 86 ? -17.456 8.950 6.108 1.00 93.00 86 PHE A N 1
ATOM 694 C CA . PHE A 1 86 ? -16.920 7.920 5.225 1.00 93.00 86 PHE A CA 1
ATOM 695 C C . PHE A 1 86 ? -16.536 6.651 5.998 1.00 93.00 86 PHE A C 1
ATOM 697 O O . PHE A 1 86 ? -17.027 5.580 5.654 1.00 93.00 86 PHE A O 1
ATOM 704 N N . ILE A 1 87 ? -15.739 6.754 7.068 1.00 93.12 87 ILE A N 1
ATOM 705 C CA . ILE A 1 87 ? -15.349 5.605 7.909 1.00 93.12 87 ILE A CA 1
ATOM 706 C C . ILE A 1 87 ? -16.588 4.878 8.452 1.00 93.12 87 ILE A C 1
ATOM 708 O O . ILE A 1 87 ? -16.693 3.660 8.327 1.00 93.12 87 ILE A O 1
ATOM 712 N N . SER A 1 88 ? -17.564 5.619 8.981 1.00 92.00 88 SER A N 1
ATOM 713 C CA . SER A 1 88 ? -18.821 5.057 9.485 1.00 92.00 88 SER A CA 1
ATOM 714 C C . SER A 1 88 ? -19.606 4.319 8.396 1.00 92.00 88 SER A C 1
ATOM 716 O O . SER A 1 88 ? -20.140 3.239 8.644 1.00 92.00 88 SER A O 1
ATOM 718 N N . SER A 1 89 ? -19.617 4.840 7.162 1.00 92.50 89 SER A N 1
ATOM 719 C CA . SER A 1 89 ? -20.278 4.191 6.021 1.00 92.50 89 SER A CA 1
ATOM 720 C C . SER A 1 89 ? -19.665 2.839 5.629 1.00 92.50 89 SER A C 1
ATOM 722 O O . SER A 1 89 ? -20.324 2.045 4.959 1.00 92.50 89 SER A O 1
ATOM 724 N N . LEU A 1 90 ? -18.433 2.551 6.071 1.00 92.75 90 LEU A N 1
ATOM 725 C CA . LEU A 1 90 ? -17.774 1.255 5.883 1.00 92.75 90 LEU A CA 1
ATOM 726 C C . LEU A 1 90 ? -18.197 0.202 6.924 1.00 92.75 90 LEU A C 1
ATOM 728 O O . LEU A 1 90 ? -17.746 -0.936 6.835 1.00 92.75 90 LEU A O 1
ATOM 732 N N . GLY A 1 91 ? -19.049 0.561 7.893 1.00 92.31 91 GLY A N 1
ATOM 733 C CA . GLY A 1 91 ? -19.434 -0.304 9.015 1.00 92.31 91 GLY A CA 1
ATOM 734 C C . GLY A 1 91 ? -18.531 -0.169 10.244 1.00 92.31 91 GLY A C 1
ATOM 735 O O . GLY A 1 91 ? -18.721 -0.883 11.225 1.00 92.31 91 GLY A O 1
ATOM 736 N N . VAL A 1 92 ? -17.576 0.766 10.223 1.00 94.00 92 VAL A N 1
ATOM 737 C CA . VAL A 1 92 ? -16.677 1.019 11.353 1.00 94.00 92 VAL A CA 1
ATOM 738 C C . VAL A 1 92 ? -17.402 1.832 12.418 1.00 94.00 92 VAL A C 1
ATOM 740 O O . VAL A 1 92 ? -17.850 2.953 12.168 1.00 94.00 92 VAL A O 1
ATOM 743 N N . HIS A 1 93 ? -17.472 1.294 13.632 1.00 92.56 93 HIS A N 1
ATOM 744 C CA . HIS A 1 93 ? -18.118 1.956 14.768 1.00 92.56 93 HIS A CA 1
ATOM 745 C C . HIS A 1 93 ? -17.124 2.447 15.828 1.00 92.56 93 HIS A C 1
ATOM 747 O O . HIS A 1 93 ? -17.494 3.268 16.671 1.00 92.56 93 HIS A O 1
ATOM 753 N N . THR A 1 94 ? -15.865 1.993 15.782 1.00 93.50 94 THR A N 1
ATOM 754 C CA . THR A 1 94 ? -14.809 2.418 16.713 1.00 93.50 94 THR A CA 1
ATOM 755 C C . THR A 1 94 ? -13.534 2.817 15.972 1.00 93.50 94 THR A C 1
ATOM 757 O O . THR A 1 94 ? -13.070 2.109 15.083 1.00 93.50 94 THR A O 1
ATOM 760 N N . ILE A 1 95 ? -12.927 3.925 16.388 1.00 93.31 95 ILE A N 1
ATOM 761 C CA . ILE A 1 95 ? -11.575 4.335 16.010 1.00 93.31 95 ILE A CA 1
ATOM 762 C C . ILE A 1 95 ? -10.692 4.287 17.252 1.00 93.31 95 ILE A C 1
ATOM 764 O O . ILE A 1 95 ? -11.042 4.856 18.287 1.00 93.31 95 ILE A O 1
ATOM 768 N N . ILE A 1 96 ? -9.536 3.642 17.138 1.00 93.25 96 ILE A N 1
ATOM 769 C CA . ILE A 1 96 ? -8.465 3.700 18.133 1.00 93.25 96 ILE A CA 1
ATOM 770 C C . ILE A 1 96 ? -7.337 4.525 17.526 1.00 93.25 96 ILE A C 1
ATOM 772 O O . ILE A 1 96 ? -6.887 4.229 16.423 1.00 93.25 96 ILE A O 1
ATOM 776 N N . THR A 1 97 ? -6.879 5.567 18.210 1.00 91.44 97 THR A N 1
ATOM 777 C CA . THR A 1 97 ? -5.840 6.453 17.676 1.00 91.44 97 THR A CA 1
ATOM 778 C C . THR A 1 97 ? -4.922 6.975 18.769 1.00 91.44 97 THR A C 1
ATOM 780 O O . THR A 1 97 ? -5.312 7.074 19.926 1.00 91.44 97 THR A O 1
ATOM 783 N N . ASP A 1 98 ? -3.697 7.312 18.398 1.00 88.75 98 ASP A N 1
ATOM 784 C CA . ASP A 1 98 ? -2.714 8.001 19.232 1.00 88.75 98 ASP A CA 1
ATOM 785 C C . ASP A 1 98 ? -2.659 9.520 18.963 1.00 88.75 98 ASP A C 1
ATOM 787 O O . ASP A 1 98 ? -1.810 10.208 19.536 1.00 88.75 98 ASP A O 1
ATOM 791 N N . THR A 1 99 ? -3.542 10.052 18.100 1.00 81.81 99 THR A N 1
ATOM 792 C CA . THR A 1 99 ? -3.646 11.498 17.845 1.00 81.81 99 THR A CA 1
ATOM 793 C C . THR A 1 99 ? -4.394 12.221 18.966 1.00 81.81 99 THR A C 1
ATOM 795 O O . THR A 1 99 ? -5.402 11.744 19.500 1.00 81.81 99 THR A O 1
ATOM 798 N N . GLU A 1 100 ? -3.897 13.406 19.314 1.00 65.00 100 GLU A N 1
ATOM 799 C CA . GLU A 1 100 ? -4.411 14.222 20.418 1.00 65.00 100 GLU A CA 1
ATOM 800 C C . GLU A 1 100 ? -5.562 15.145 19.979 1.00 65.00 100 GLU A C 1
ATOM 802 O O . GLU A 1 100 ? -6.377 15.539 20.814 1.00 65.00 100 GLU A O 1
ATOM 807 N N . GLU A 1 101 ? -5.684 15.433 18.678 1.00 68.38 101 GLU A N 1
ATOM 808 C CA . GLU A 1 101 ? -6.665 16.371 18.121 1.00 68.38 101 GLU A CA 1
ATOM 809 C C . GLU A 1 101 ? -7.651 15.655 17.189 1.00 68.38 101 GLU A C 1
ATOM 811 O O . GLU A 1 101 ? -7.348 15.340 16.042 1.00 68.38 101 GLU A O 1
ATOM 816 N N . VAL A 1 102 ? -8.866 15.405 17.681 1.00 66.38 102 VAL A N 1
ATOM 817 C CA . VAL A 1 102 ? -9.991 14.969 16.844 1.00 66.38 102 VAL A CA 1
ATOM 818 C C . VAL A 1 102 ? -11.068 16.044 16.916 1.00 66.38 102 VAL A C 1
ATOM 820 O O . VAL A 1 102 ? -11.695 16.234 17.961 1.00 66.38 102 VAL A O 1
ATOM 823 N N . GLU A 1 103 ? -11.237 16.791 15.824 1.00 60.31 103 GLU A N 1
ATOM 824 C CA . GLU A 1 103 ? -12.308 17.776 15.694 1.00 60.31 103 GLU A CA 1
ATOM 825 C C . GLU A 1 103 ? -13.648 17.035 15.735 1.00 60.31 103 GLU A C 1
ATOM 827 O O . GLU A 1 103 ? -13.941 16.208 14.876 1.00 60.31 103 GLU A O 1
ATOM 832 N N . ASP A 1 104 ? -14.469 17.356 16.732 1.00 57.81 104 ASP A N 1
ATOM 833 C CA . ASP A 1 104 ? -15.836 16.863 16.920 1.00 57.81 104 ASP A CA 1
ATOM 834 C C . ASP A 1 104 ? -15.977 15.475 17.590 1.00 57.81 104 ASP A C 1
ATOM 836 O O . ASP A 1 104 ? -15.415 14.466 17.178 1.00 57.81 104 ASP A O 1
ATOM 840 N N . THR A 1 105 ? -16.807 15.408 18.635 1.00 58.16 105 THR A N 1
ATOM 841 C CA . THR A 1 105 ? -17.195 14.186 19.368 1.00 58.16 105 THR A CA 1
ATOM 842 C C . THR A 1 105 ? -18.644 13.772 19.094 1.00 58.16 105 THR A C 1
ATOM 844 O O . THR A 1 105 ? -19.181 12.897 19.776 1.00 58.16 105 THR A O 1
ATOM 847 N N . SER A 1 106 ? -19.296 14.364 18.085 1.00 56.69 106 SER A N 1
ATOM 848 C CA . SER A 1 106 ? -20.627 13.946 17.644 1.00 56.69 106 SER A CA 1
ATOM 849 C C . SER A 1 106 ? -20.635 12.459 17.220 1.00 56.69 106 SER A C 1
ATOM 851 O O . SER A 1 106 ? -19.692 11.936 16.621 1.00 56.69 106 SER A O 1
ATOM 853 N N . GLY A 1 107 ? -21.649 11.728 17.691 1.00 59.47 107 GLY A N 1
ATOM 854 C CA . GLY A 1 107 ? -21.525 10.326 18.118 1.00 59.47 107 GLY A CA 1
ATOM 855 C C . GLY A 1 107 ? -21.788 9.221 17.089 1.00 59.47 107 GLY A C 1
ATOM 856 O O . GLY A 1 107 ? -22.441 8.246 17.444 1.00 59.47 107 GLY A O 1
ATOM 857 N N . THR A 1 108 ? -21.319 9.331 15.843 1.00 73.56 108 THR A N 1
ATOM 858 C CA . THR A 1 108 ? -21.459 8.230 14.858 1.00 73.56 108 THR A CA 1
ATOM 859 C C . THR A 1 108 ? -20.390 7.145 14.995 1.00 73.56 108 THR A C 1
ATOM 861 O O . THR A 1 108 ? -20.656 5.984 14.704 1.00 73.56 108 THR A O 1
ATOM 864 N N . VAL A 1 109 ? -19.194 7.506 15.469 1.00 86.25 109 VAL A N 1
ATOM 865 C CA . VAL A 1 109 ? -18.056 6.594 15.664 1.00 86.25 109 VAL A CA 1
ATOM 866 C C . VAL A 1 109 ? -17.417 6.888 17.016 1.00 86.25 109 VAL A C 1
ATOM 868 O O . VAL A 1 109 ? -17.074 8.042 17.296 1.00 86.25 109 VAL A O 1
ATOM 871 N N . ARG A 1 110 ? -17.257 5.857 17.852 1.00 88.94 110 ARG A N 1
ATOM 872 C CA . ARG A 1 110 ? -16.587 5.937 19.157 1.00 88.94 110 ARG A CA 1
ATOM 873 C C . ARG A 1 110 ? -15.085 6.114 18.951 1.00 88.94 110 ARG A C 1
ATOM 875 O O . ARG A 1 110 ? -14.483 5.351 18.208 1.00 88.94 110 ARG A O 1
ATOM 882 N N . ILE A 1 111 ? -14.472 7.077 19.636 1.00 88.12 111 ILE A N 1
ATOM 883 C CA . ILE A 1 111 ? -13.025 7.329 19.555 1.00 88.12 111 ILE A CA 1
ATOM 884 C C . ILE A 1 111 ? -12.370 6.953 20.883 1.00 88.12 111 ILE A C 1
ATOM 886 O O . ILE A 1 111 ? -12.776 7.442 21.940 1.00 88.12 111 ILE A O 1
ATOM 890 N N . LEU A 1 112 ? -11.353 6.099 20.813 1.00 89.62 112 LEU A N 1
ATOM 891 C CA . LEU A 1 112 ? -10.516 5.685 21.932 1.00 89.62 112 LEU A CA 1
ATOM 892 C C . LEU A 1 112 ? -9.094 6.184 21.698 1.00 89.62 112 LEU A C 1
ATOM 894 O O . LEU A 1 112 ? -8.516 5.947 20.639 1.00 89.62 112 LEU A O 1
ATOM 898 N N . GLN A 1 113 ? -8.541 6.883 22.686 1.00 88.81 113 GLN A N 1
ATOM 899 C CA . GLN A 1 113 ? -7.199 7.442 22.581 1.00 88.81 113 GLN A CA 1
ATOM 900 C C . GLN A 1 113 ? -6.196 6.539 23.286 1.00 88.81 113 GLN A C 1
ATOM 902 O O . GLN A 1 113 ? -6.325 6.281 24.477 1.00 88.81 113 GLN A O 1
ATOM 907 N N . ALA A 1 114 ? -5.181 6.075 22.577 1.00 89.56 114 ALA A N 1
ATOM 908 C CA . ALA A 1 114 ? -4.042 5.399 23.178 1.00 89.56 114 ALA A CA 1
ATOM 909 C C . ALA A 1 114 ? -2.890 6.396 23.360 1.00 89.56 114 ALA A C 1
ATOM 911 O O . ALA A 1 114 ? -2.751 7.353 22.603 1.00 89.56 114 ALA A O 1
ATOM 912 N N . GLU A 1 115 ? -2.042 6.185 24.367 1.00 87.62 115 GLU A N 1
ATOM 913 C CA . GLU A 1 115 ? -0.834 7.008 24.534 1.00 87.62 115 GLU A CA 1
ATOM 914 C C . GLU A 1 115 ? 0.117 6.845 23.339 1.00 87.62 115 GLU A C 1
ATOM 916 O O . GLU A 1 115 ? 0.709 7.810 22.862 1.00 87.62 115 GLU A O 1
ATOM 921 N N . THR A 1 116 ? 0.221 5.615 22.847 1.00 87.25 116 THR A N 1
ATOM 922 C CA . THR A 1 116 ? 0.939 5.203 21.645 1.00 87.25 116 THR A CA 1
ATOM 923 C C . THR A 1 116 ? 0.233 3.971 21.078 1.00 87.25 116 THR A C 1
ATOM 925 O O . THR A 1 116 ? -0.577 3.355 21.757 1.00 87.25 116 THR A O 1
ATOM 928 N N . LEU A 1 117 ? 0.520 3.630 19.836 1.00 90.88 117 LEU A N 1
ATOM 929 C CA . LEU A 1 117 ? 0.094 2.441 19.103 1.00 90.88 117 LEU A CA 1
ATOM 930 C C . LEU A 1 117 ? 1.322 1.748 18.488 1.00 90.88 117 LEU A C 1
ATOM 932 O O . LEU A 1 117 ? 1.233 1.060 17.467 1.00 90.88 117 LEU A O 1
ATOM 936 N N . ASN A 1 118 ? 2.490 1.959 19.105 1.00 85.12 118 ASN A N 1
ATOM 937 C CA . ASN A 1 118 ? 3.725 1.260 18.783 1.00 85.12 118 ASN A CA 1
ATOM 938 C C . ASN A 1 118 ? 3.508 -0.259 18.824 1.00 85.12 118 ASN A C 1
ATOM 940 O O . ASN A 1 118 ? 2.642 -0.759 19.544 1.00 85.12 118 ASN A O 1
ATOM 944 N N . GLU A 1 119 ? 4.319 -0.982 18.049 1.00 86.00 119 GLU A N 1
ATOM 945 C CA . GLU A 1 119 ? 4.332 -2.454 17.957 1.00 86.00 119 GLU A CA 1
ATOM 946 C C . GLU A 1 119 ? 3.117 -3.090 17.251 1.00 86.00 119 GLU A C 1
ATOM 948 O O . GLU A 1 119 ? 3.181 -4.261 16.876 1.00 86.00 119 GLU A O 1
ATOM 953 N N . ILE A 1 120 ? 2.045 -2.337 16.975 1.00 89.69 120 ILE A N 1
ATOM 954 C CA . ILE A 1 120 ? 0.916 -2.834 16.178 1.00 89.69 120 ILE A CA 1
ATOM 955 C C . ILE A 1 120 ? 1.290 -2.782 14.691 1.00 89.69 120 ILE A C 1
ATOM 957 O O . ILE A 1 120 ? 1.523 -1.710 14.117 1.00 89.69 120 ILE A O 1
ATOM 961 N N . LEU A 1 121 ? 1.349 -3.956 14.064 1.00 88.75 121 LEU A N 1
ATOM 962 C CA . LEU A 1 121 ? 1.623 -4.091 12.634 1.00 88.75 121 LEU A CA 1
ATOM 963 C C . LEU A 1 121 ? 0.421 -3.627 11.790 1.00 88.75 121 LEU A C 1
ATOM 965 O O . LEU A 1 121 ? -0.719 -3.920 12.169 1.00 88.75 121 LEU A O 1
ATOM 969 N N . PRO A 1 122 ? 0.655 -2.967 10.638 1.00 90.44 122 PRO A N 1
ATOM 970 C CA . PRO A 1 122 ? -0.403 -2.617 9.695 1.00 90.44 122 PRO A CA 1
ATOM 971 C C . PRO A 1 122 ? -1.227 -3.826 9.237 1.00 90.44 122 PRO A C 1
ATOM 973 O O . PRO A 1 122 ? -0.749 -4.963 9.187 1.00 90.44 122 PRO A O 1
ATOM 976 N N . GLY A 1 123 ? -2.478 -3.563 8.876 1.00 94.44 123 GLY A N 1
ATOM 977 C CA . GLY A 1 123 ? -3.427 -4.554 8.394 1.00 94.44 123 GLY A CA 1
ATOM 978 C C . GLY A 1 123 ? -4.335 -5.156 9.463 1.00 94.44 123 GLY A C 1
ATOM 979 O O . GLY A 1 123 ? -4.526 -4.600 10.548 1.00 94.44 123 GLY A O 1
ATOM 980 N N . TYR A 1 124 ? -4.927 -6.300 9.130 1.00 95.88 124 TYR A N 1
ATOM 981 C CA . TYR A 1 124 ? -5.952 -6.961 9.930 1.00 95.88 124 TYR A CA 1
ATOM 982 C C . TYR A 1 124 ? -5.440 -7.501 11.266 1.00 95.88 124 TYR A C 1
ATOM 984 O O . TYR A 1 124 ? -4.356 -8.081 11.357 1.00 95.88 124 TYR A O 1
ATOM 992 N N . CYS A 1 125 ? -6.263 -7.339 12.298 1.00 96.00 125 CYS A N 1
ATOM 993 C CA . CYS A 1 125 ? -6.076 -7.884 13.638 1.00 96.00 125 CYS A CA 1
ATOM 994 C C . CYS A 1 125 ? -7.431 -8.105 14.321 1.00 96.00 125 CYS A C 1
ATOM 996 O O . CYS A 1 125 ? -8.466 -7.631 13.852 1.00 96.00 125 CYS A O 1
ATOM 998 N N . THR A 1 126 ? -7.429 -8.824 15.438 1.00 96.00 126 THR A N 1
ATOM 999 C CA . THR A 1 126 ? -8.605 -8.958 16.303 1.00 96.00 126 THR A CA 1
ATOM 1000 C C . THR A 1 126 ? -8.481 -8.010 17.486 1.00 96.00 126 THR A C 1
ATOM 1002 O O . THR A 1 126 ? -7.395 -7.814 18.028 1.00 96.00 126 THR A O 1
ATOM 1005 N N . CYS A 1 127 ? -9.587 -7.401 17.899 1.00 95.69 127 CYS A N 1
ATOM 1006 C CA . CYS A 1 127 ? -9.597 -6.410 18.966 1.00 95.69 127 CYS A CA 1
ATOM 1007 C C . CYS A 1 127 ? -10.724 -6.696 19.958 1.00 95.69 127 CYS A C 1
ATOM 1009 O O . CYS A 1 127 ? -11.898 -6.732 19.591 1.00 95.69 127 CYS A O 1
ATOM 1011 N N . LYS A 1 128 ? -10.380 -6.867 21.237 1.00 94.81 128 LYS A N 1
ATOM 1012 C CA . LYS A 1 128 ? -11.347 -7.114 22.315 1.00 94.81 128 LYS A CA 1
ATOM 1013 C C . LYS A 1 128 ? -11.141 -6.133 23.457 1.00 94.81 128 LYS A C 1
ATOM 1015 O O . LYS A 1 128 ? -10.051 -6.058 24.014 1.00 94.81 128 LYS A O 1
ATOM 1020 N N . GLU A 1 129 ? -12.189 -5.419 23.842 1.00 91.94 129 GLU A N 1
ATOM 1021 C CA . GLU A 1 129 ? -12.176 -4.567 25.030 1.00 91.94 129 GLU A CA 1
ATOM 1022 C C . GLU A 1 129 ? -12.733 -5.332 26.236 1.00 91.94 129 GLU A C 1
ATOM 1024 O O . GLU A 1 129 ? -13.863 -5.816 26.212 1.00 91.94 129 GLU A O 1
ATOM 1029 N N . GLU A 1 130 ? -11.947 -5.437 27.306 1.00 89.56 130 GLU A N 1
ATOM 1030 C CA . GLU A 1 130 ? -12.360 -6.092 28.547 1.00 89.56 130 GLU A CA 1
ATOM 1031 C C . GLU A 1 130 ? -11.740 -5.370 29.751 1.00 89.56 130 GLU A C 1
ATOM 1033 O O . GLU A 1 130 ? -10.539 -5.105 29.790 1.00 89.56 130 GLU A O 1
ATOM 1038 N N . ASN A 1 131 ? -12.562 -5.017 30.745 1.00 86.19 131 ASN A N 1
ATOM 1039 C CA . ASN A 1 131 ? -12.128 -4.322 31.967 1.00 86.19 131 ASN A CA 1
ATOM 1040 C C . ASN A 1 131 ? -11.295 -3.043 31.710 1.00 86.19 131 ASN A C 1
ATOM 1042 O O . ASN A 1 131 ? -10.351 -2.749 32.444 1.00 86.19 131 ASN A O 1
ATOM 1046 N N . GLY A 1 132 ? -11.624 -2.289 30.654 1.00 81.81 132 GLY A N 1
ATOM 1047 C CA . GLY A 1 132 ? -10.921 -1.053 30.283 1.00 81.81 132 GLY A CA 1
ATOM 1048 C C . GLY A 1 132 ? -9.541 -1.262 29.644 1.00 81.81 132 GLY A C 1
ATOM 1049 O O . GLY A 1 132 ? -8.778 -0.306 29.518 1.00 81.81 132 GLY A O 1
ATOM 1050 N N . THR A 1 133 ? -9.206 -2.496 29.257 1.00 90.62 133 THR A N 1
ATOM 1051 C CA . THR A 1 133 ? -8.001 -2.827 28.484 1.00 90.62 133 THR A CA 1
ATOM 1052 C C . THR A 1 133 ? -8.398 -3.412 27.135 1.00 90.62 133 THR A C 1
ATOM 1054 O O . THR A 1 133 ? -9.285 -4.260 27.053 1.00 90.62 133 THR A O 1
ATOM 1057 N N . ILE A 1 134 ? -7.726 -2.971 26.076 1.00 94.38 134 ILE A N 1
ATOM 1058 C CA . ILE A 1 134 ? -7.901 -3.499 24.726 1.00 94.38 134 ILE A CA 1
ATOM 1059 C C . ILE A 1 134 ? -6.860 -4.591 24.480 1.00 94.38 134 ILE A C 1
ATOM 1061 O O . ILE A 1 134 ? -5.662 -4.356 24.579 1.00 94.38 134 ILE A O 1
ATOM 1065 N N . THR A 1 135 ? -7.295 -5.795 24.145 1.00 95.50 135 THR A N 1
ATOM 1066 C CA . THR A 1 135 ? -6.408 -6.851 23.652 1.00 95.50 135 THR A CA 1
ATOM 1067 C C . THR A 1 135 ? -6.397 -6.804 22.134 1.00 95.50 135 THR A C 1
ATOM 1069 O O . THR A 1 135 ? -7.457 -6.927 21.521 1.00 95.50 135 THR A O 1
ATOM 1072 N N . ILE A 1 136 ? -5.213 -6.640 21.546 1.00 95.75 136 ILE A N 1
ATOM 1073 C CA . ILE A 1 136 ? -4.990 -6.694 20.100 1.00 95.75 136 ILE A CA 1
ATOM 1074 C C . ILE A 1 136 ? -4.322 -8.030 19.791 1.00 95.75 136 ILE A C 1
ATOM 1076 O O . ILE A 1 136 ? -3.176 -8.255 20.174 1.00 95.75 136 ILE A O 1
ATOM 1080 N N . GLY A 1 137 ? -5.069 -8.926 19.157 1.00 94.81 137 GLY A N 1
ATOM 1081 C CA . GLY A 1 137 ? -4.627 -10.257 18.763 1.00 94.81 137 GLY A CA 1
ATOM 1082 C C . GLY A 1 137 ? -4.361 -10.367 17.266 1.00 94.81 137 GLY A C 1
ATOM 1083 O O . GLY A 1 137 ? -4.792 -9.528 16.469 1.00 94.81 137 GLY A O 1
ATOM 1084 N N . ASP A 1 138 ? -3.692 -11.441 16.864 1.00 92.31 138 ASP A N 1
ATOM 1085 C CA . ASP A 1 138 ? -3.562 -11.796 15.451 1.00 92.31 138 ASP A CA 1
ATOM 1086 C C . ASP A 1 138 ? -4.911 -12.235 14.843 1.00 92.31 138 ASP A C 1
ATOM 1088 O O . ASP A 1 138 ? -5.920 -12.396 15.535 1.00 92.31 138 ASP A O 1
ATOM 1092 N N . MET A 1 139 ? -4.955 -12.385 13.519 1.00 90.81 139 MET A N 1
ATOM 1093 C CA . MET A 1 139 ? -6.130 -12.927 12.830 1.00 90.81 139 MET A CA 1
ATOM 1094 C C . MET A 1 139 ? -6.161 -14.451 12.884 1.00 90.81 139 MET A C 1
ATOM 1096 O O . MET A 1 139 ? -5.121 -15.113 12.862 1.00 90.81 139 MET A O 1
ATOM 1100 N N . GLU A 1 140 ? -7.367 -15.019 12.871 1.00 87.50 140 GLU A N 1
ATOM 1101 C CA . GLU A 1 140 ? -7.531 -16.454 12.663 1.00 87.50 140 GLU A CA 1
ATOM 1102 C C . GLU A 1 140 ? -6.956 -16.886 11.306 1.00 87.50 140 GLU A C 1
ATOM 1104 O O . GLU A 1 140 ? -7.049 -16.186 10.289 1.00 87.50 140 GLU A O 1
ATOM 1109 N N . ARG A 1 141 ? -6.348 -18.077 11.278 1.00 84.62 141 ARG A N 1
ATOM 1110 C CA . ARG A 1 141 ? -5.811 -18.645 10.037 1.00 84.62 141 ARG A CA 1
ATOM 1111 C C . ARG A 1 141 ? -6.940 -18.851 9.031 1.00 84.62 141 ARG A C 1
ATOM 1113 O O . ARG A 1 141 ? -7.944 -19.475 9.348 1.00 84.62 141 ARG A O 1
ATOM 1120 N N . GLY A 1 142 ? -6.720 -18.397 7.800 1.00 84.56 142 GLY A N 1
ATOM 1121 C CA . GLY A 1 142 ? -7.706 -18.505 6.724 1.00 84.56 142 GLY A CA 1
ATOM 1122 C C . GLY A 1 142 ? -8.704 -17.349 6.658 1.00 84.56 142 GLY A C 1
ATOM 1123 O O . GLY A 1 142 ? -9.575 -17.389 5.798 1.00 84.56 142 GLY A O 1
ATOM 1124 N N . PHE A 1 143 ? -8.569 -16.316 7.504 1.00 86.81 143 PHE A N 1
ATOM 1125 C CA . PHE A 1 143 ? -9.378 -15.098 7.387 1.00 86.81 143 PHE A CA 1
ATOM 1126 C C . PHE A 1 143 ? -9.202 -14.408 6.023 1.00 86.81 143 PHE A C 1
ATOM 1128 O O . PHE A 1 143 ? -10.180 -14.022 5.386 1.00 86.81 143 PHE A O 1
ATOM 1135 N N . LEU A 1 144 ? -7.954 -14.281 5.560 1.00 88.69 144 LEU A N 1
ATOM 1136 C CA . LEU A 1 144 ? -7.642 -13.794 4.217 1.00 88.69 144 LEU A CA 1
ATOM 1137 C C . LEU A 1 144 ? -7.369 -14.968 3.268 1.00 88.69 144 LEU A C 1
ATOM 1139 O O . LEU A 1 144 ? -6.809 -15.983 3.701 1.00 88.69 144 LEU A O 1
ATOM 1143 N N . PRO A 1 145 ? -7.711 -14.835 1.972 1.00 87.50 145 PRO A N 1
ATOM 1144 C CA . PRO A 1 145 ? -7.362 -15.837 0.976 1.00 87.50 145 PRO A CA 1
ATOM 1145 C C . PRO A 1 145 ? -5.852 -16.058 0.866 1.00 87.50 145 PRO A C 1
ATOM 1147 O O . PRO A 1 145 ? -5.037 -15.183 1.167 1.00 87.50 145 PRO A O 1
ATOM 1150 N N . LEU A 1 146 ? -5.475 -17.234 0.366 1.00 84.69 146 LEU A N 1
ATOM 1151 C CA . LEU A 1 146 ? -4.083 -17.536 0.056 1.00 84.69 146 LEU A CA 1
ATOM 1152 C C . LEU A 1 146 ? -3.527 -16.518 -0.954 1.00 84.69 146 LEU A C 1
ATOM 1154 O O . LEU A 1 146 ? -4.189 -16.191 -1.935 1.00 84.69 146 LEU A O 1
ATOM 1158 N N . GLY A 1 147 ? -2.303 -16.043 -0.721 1.00 87.62 147 GLY A N 1
ATOM 1159 C CA . GLY A 1 147 ? -1.667 -15.030 -1.569 1.00 87.62 147 GLY A CA 1
ATOM 1160 C C . GLY A 1 147 ? -1.994 -13.586 -1.180 1.00 87.62 147 GLY A C 1
ATOM 1161 O O . GLY A 1 147 ? -1.440 -12.674 -1.786 1.00 87.62 147 GLY A O 1
ATOM 1162 N N . VAL A 1 148 ? -2.806 -13.365 -0.138 1.00 91.69 148 VAL A N 1
ATOM 1163 C CA . VAL A 1 148 ? -3.114 -12.037 0.413 1.00 91.69 148 VAL A CA 1
ATOM 1164 C C . VAL A 1 148 ? -2.376 -11.822 1.740 1.00 91.69 148 VAL A C 1
ATOM 1166 O O . VAL A 1 148 ? -2.400 -12.671 2.632 1.00 91.69 148 VAL A O 1
ATOM 1169 N N . ARG A 1 149 ? -1.689 -10.686 1.855 1.00 92.56 149 ARG A N 1
ATOM 1170 C CA . ARG A 1 149 ? -0.937 -10.210 3.024 1.00 92.56 149 ARG A CA 1
ATOM 1171 C C . ARG A 1 149 ? -1.882 -9.702 4.107 1.00 92.56 149 ARG A C 1
ATOM 1173 O O . ARG A 1 149 ? -3.034 -9.383 3.838 1.00 92.56 149 ARG A O 1
ATOM 1180 N N . ARG A 1 150 ? -1.370 -9.541 5.332 1.00 92.06 150 ARG A N 1
ATOM 1181 C CA . ARG A 1 150 ? -2.118 -8.996 6.484 1.00 92.06 150 ARG A CA 1
ATOM 1182 C C . ARG A 1 150 ? -2.773 -7.640 6.199 1.00 92.06 150 ARG A C 1
ATOM 1184 O O . ARG A 1 150 ? -3.837 -7.375 6.739 1.00 92.06 150 ARG A O 1
ATOM 1191 N N . ASP A 1 151 ? -2.172 -6.798 5.367 1.00 92.25 151 ASP A N 1
ATOM 1192 C CA . ASP A 1 151 ? -2.718 -5.490 4.976 1.00 92.25 151 ASP A CA 1
ATOM 1193 C C . ASP A 1 151 ? -3.751 -5.558 3.835 1.00 92.25 151 ASP A C 1
ATOM 1195 O O . ASP A 1 151 ? -4.234 -4.532 3.366 1.00 92.25 151 ASP A O 1
ATOM 1199 N N . GLY A 1 152 ? -4.105 -6.760 3.375 1.00 92.50 152 GLY A N 1
ATOM 1200 C CA . GLY A 1 152 ? -5.042 -6.975 2.276 1.00 92.50 152 GLY A CA 1
ATOM 1201 C C . GLY A 1 152 ? -4.426 -6.852 0.881 1.00 92.50 152 GLY A C 1
ATOM 1202 O O . GLY A 1 152 ? -5.124 -7.119 -0.097 1.00 92.50 152 GLY A O 1
ATOM 1203 N N . SER A 1 153 ? -3.149 -6.483 0.753 1.00 94.50 153 SER A N 1
ATOM 1204 C CA . SER A 1 153 ? -2.450 -6.475 -0.536 1.00 94.50 153 SER A CA 1
ATOM 1205 C C . SER A 1 153 ? -1.959 -7.878 -0.924 1.00 94.50 153 SER A C 1
ATOM 1207 O O . SER A 1 153 ? -1.924 -8.796 -0.111 1.00 94.50 153 SER A O 1
ATOM 1209 N N . LEU A 1 154 ? -1.619 -8.091 -2.189 1.00 95.19 154 LEU A N 1
ATOM 1210 C CA . LEU A 1 154 ? -1.119 -9.356 -2.715 1.00 95.19 154 LEU A CA 1
ATOM 1211 C C . LEU A 1 154 ? 0.346 -9.567 -2.330 1.00 95.19 154 LEU A C 1
ATOM 1213 O O . LEU A 1 154 ? 1.157 -8.644 -2.378 1.00 95.19 154 LEU A O 1
ATOM 1217 N N . TYR A 1 155 ? 0.709 -10.810 -2.017 1.00 94.69 155 TYR A N 1
ATOM 1218 C CA . TYR A 1 155 ? 2.109 -11.213 -1.978 1.00 94.69 155 TYR A CA 1
ATOM 1219 C C . TYR A 1 155 ? 2.688 -11.190 -3.395 1.00 94.69 155 TYR A C 1
ATOM 1221 O O . TYR A 1 155 ? 2.151 -11.807 -4.315 1.00 94.69 155 TYR A O 1
ATOM 1229 N N . SER A 1 156 ? 3.832 -10.533 -3.550 1.00 94.94 156 SER A N 1
ATOM 1230 C CA . SER A 1 156 ? 4.587 -10.490 -4.800 1.00 94.94 156 SER A CA 1
ATOM 1231 C C . SER A 1 156 ? 6.084 -10.569 -4.537 1.00 94.94 156 SER A C 1
ATOM 1233 O O . SER A 1 156 ? 6.542 -10.332 -3.421 1.00 94.94 156 SER A O 1
ATOM 1235 N N . ARG A 1 157 ? 6.857 -10.860 -5.581 1.00 93.56 157 ARG A N 1
ATOM 1236 C CA . ARG A 1 157 ? 8.319 -10.728 -5.582 1.00 93.56 157 ARG A CA 1
ATOM 1237 C C . ARG A 1 157 ? 8.786 -9.965 -6.812 1.00 93.56 157 ARG A C 1
ATOM 1239 O O . ARG A 1 157 ? 8.133 -10.028 -7.852 1.00 93.56 157 ARG A O 1
ATOM 1246 N N . ILE A 1 158 ? 9.953 -9.334 -6.726 1.00 92.75 158 ILE A N 1
ATOM 1247 C CA . ILE A 1 158 ? 10.620 -8.775 -7.903 1.00 92.75 158 ILE A CA 1
ATOM 1248 C C . ILE A 1 158 ? 11.142 -9.927 -8.776 1.00 92.75 158 ILE A C 1
ATOM 1250 O O . ILE A 1 158 ? 12.006 -10.695 -8.357 1.00 92.75 158 ILE A O 1
ATOM 1254 N N . GLN A 1 159 ? 10.606 -10.051 -9.989 1.00 91.06 159 GLN A N 1
ATOM 1255 C CA . GLN A 1 159 ? 11.059 -10.992 -11.017 1.00 91.06 159 GLN A CA 1
ATOM 1256 C C . GLN A 1 159 ? 12.221 -10.413 -11.828 1.00 91.06 159 GLN A C 1
ATOM 1258 O O . GLN A 1 159 ? 13.129 -11.148 -12.211 1.00 91.06 159 GLN A O 1
ATOM 1263 N N . TRP A 1 160 ? 12.183 -9.111 -12.128 1.00 90.19 160 TRP A N 1
ATOM 1264 C CA . TRP A 1 160 ? 13.160 -8.460 -13.003 1.00 90.19 160 TRP A CA 1
ATOM 1265 C C . TRP A 1 160 ? 13.125 -6.928 -12.882 1.00 90.19 160 TRP A C 1
ATOM 1267 O O . TRP A 1 160 ? 12.077 -6.375 -12.549 1.00 90.19 160 TRP A O 1
ATOM 1277 N N . ALA A 1 161 ? 14.236 -6.245 -13.201 1.00 89.19 161 ALA A N 1
ATOM 1278 C CA . ALA A 1 161 ? 14.304 -4.784 -13.328 1.00 89.19 161 ALA A CA 1
ATOM 1279 C C . ALA A 1 161 ? 15.364 -4.315 -14.354 1.00 89.19 161 ALA A C 1
ATOM 1281 O O . ALA A 1 161 ? 16.404 -4.958 -14.495 1.00 89.19 161 ALA A O 1
ATOM 1282 N N . SER A 1 162 ? 15.124 -3.189 -15.047 1.00 82.88 162 SER A N 1
ATOM 1283 C CA . SER A 1 162 ? 15.922 -2.732 -16.208 1.00 82.88 162 SER A CA 1
ATOM 1284 C C . SER A 1 162 ? 17.186 -1.927 -15.892 1.00 82.88 162 SER A C 1
ATOM 1286 O O . SER A 1 162 ? 18.147 -1.967 -16.653 1.00 82.88 162 SER A O 1
ATOM 1288 N N . THR A 1 163 ? 17.178 -1.124 -14.828 1.00 65.12 163 THR A N 1
ATOM 1289 C CA . THR A 1 163 ? 18.164 -0.047 -14.604 1.00 65.12 163 THR A CA 1
ATOM 1290 C C . THR A 1 163 ? 18.685 -0.119 -13.195 1.00 65.12 163 THR A C 1
ATOM 1292 O O . THR A 1 163 ? 17.993 0.148 -12.217 1.00 65.12 163 THR A O 1
ATOM 1295 N N . THR A 1 164 ? 19.905 -0.602 -13.129 1.00 56.00 164 THR A N 1
ATOM 1296 C CA . THR A 1 164 ? 20.385 -1.359 -12.008 1.00 56.00 164 THR A CA 1
ATOM 1297 C C . THR A 1 164 ? 21.901 -1.179 -12.157 1.00 56.00 164 THR A C 1
ATOM 1299 O O . THR A 1 164 ? 22.541 -1.805 -12.999 1.00 56.00 164 THR A O 1
ATOM 1302 N N . GLU A 1 165 ? 22.477 -0.176 -11.473 1.00 53.12 165 GLU A N 1
ATOM 1303 C CA . GLU A 1 165 ? 23.939 0.012 -11.460 1.00 53.12 165 GLU A CA 1
ATOM 1304 C C . GLU A 1 165 ? 24.630 -1.278 -10.983 1.00 53.12 165 GLU A C 1
ATOM 1306 O O . GLU A 1 165 ? 23.974 -2.196 -10.513 1.00 53.12 165 GLU A O 1
ATOM 1311 N N . LYS A 1 166 ? 25.967 -1.376 -11.014 1.00 51.72 166 LYS A N 1
ATOM 1312 C CA . LYS A 1 166 ? 26.714 -2.582 -10.580 1.00 51.72 166 LYS A CA 1
ATOM 1313 C C . LYS A 1 166 ? 26.373 -3.120 -9.171 1.00 51.72 166 LYS A C 1
ATOM 1315 O O . LYS A 1 166 ? 26.823 -4.216 -8.842 1.00 51.72 166 LYS A O 1
ATOM 1320 N N . THR A 1 167 ? 25.563 -2.413 -8.376 1.00 51.22 167 THR A N 1
ATOM 1321 C CA . THR A 1 167 ? 25.011 -2.865 -7.085 1.00 51.22 167 THR A CA 1
ATOM 1322 C C . THR A 1 167 ? 23.470 -2.777 -7.052 1.00 51.22 167 THR A C 1
ATOM 1324 O O . THR A 1 167 ? 22.907 -1.983 -6.304 1.00 51.22 167 THR A O 1
ATOM 1327 N N . PRO A 1 168 ? 22.746 -3.555 -7.868 1.00 50.31 168 PRO A N 1
ATOM 1328 C CA . PRO A 1 168 ? 21.397 -3.166 -8.268 1.00 50.31 168 PRO A CA 1
ATOM 1329 C C . PRO A 1 168 ? 20.222 -3.794 -7.533 1.00 50.31 168 PRO A C 1
ATOM 1331 O O . PRO A 1 168 ? 19.106 -3.282 -7.577 1.00 50.31 168 PRO A O 1
ATOM 1334 N N . TYR A 1 169 ? 20.439 -4.943 -6.907 1.00 52.00 169 TYR A N 1
ATOM 1335 C CA . TYR A 1 169 ? 19.332 -5.760 -6.417 1.00 52.00 169 TYR A CA 1
ATOM 1336 C C . TYR A 1 169 ? 18.742 -5.255 -5.097 1.00 52.00 169 TYR A C 1
ATOM 1338 O O . TYR A 1 169 ? 17.699 -5.745 -4.681 1.00 52.00 169 TYR A O 1
ATOM 1346 N N . TYR A 1 170 ? 19.370 -4.270 -4.447 1.00 62.53 170 TYR A N 1
ATOM 1347 C CA . TYR A 1 170 ? 18.910 -3.786 -3.147 1.00 62.53 170 TYR A CA 1
ATOM 1348 C C . TYR A 1 170 ? 17.736 -2.811 -3.257 1.00 62.53 170 TYR A C 1
ATOM 1350 O O . TYR A 1 170 ? 16.775 -2.957 -2.520 1.00 62.53 170 TYR A O 1
ATOM 1358 N N . TRP A 1 171 ? 17.769 -1.851 -4.185 1.00 81.88 171 TRP A N 1
ATOM 1359 C CA . TRP A 1 171 ? 16.821 -0.729 -4.140 1.00 81.88 171 TRP A CA 1
ATOM 1360 C C . TRP A 1 171 ? 15.474 -1.023 -4.786 1.00 81.88 171 TRP A C 1
ATOM 1362 O O . TRP A 1 171 ? 14.457 -0.528 -4.325 1.00 81.88 171 TRP A O 1
ATOM 1372 N N . VAL A 1 172 ? 15.428 -1.881 -5.810 1.00 87.94 172 VAL A N 1
ATOM 1373 C CA . VAL A 1 172 ? 14.138 -2.310 -6.379 1.00 87.94 172 VAL A CA 1
ATOM 1374 C C . VAL A 1 172 ? 13.299 -3.110 -5.377 1.00 87.94 172 VAL A C 1
ATOM 1376 O O . VAL A 1 172 ? 12.080 -3.144 -5.498 1.00 87.94 172 VAL A O 1
ATOM 1379 N N . CYS A 1 173 ? 13.924 -3.730 -4.369 1.00 88.56 173 CYS A N 1
ATOM 1380 C CA . CYS A 1 173 ? 13.188 -4.427 -3.314 1.00 88.56 173 CYS A CA 1
ATOM 1381 C C . CYS A 1 173 ? 12.379 -3.466 -2.435 1.00 88.56 173 CYS A C 1
ATOM 1383 O O . CYS A 1 173 ? 11.331 -3.880 -1.949 1.00 88.56 173 CYS A O 1
ATOM 1385 N N . ASN A 1 174 ? 12.799 -2.199 -2.325 1.00 88.81 174 ASN A N 1
ATOM 1386 C CA . ASN A 1 174 ? 12.065 -1.168 -1.587 1.00 88.81 174 ASN A CA 1
ATOM 1387 C C . ASN A 1 174 ? 10.673 -0.915 -2.184 1.00 88.81 174 ASN A C 1
ATOM 1389 O O . ASN A 1 174 ? 9.796 -0.416 -1.506 1.00 88.81 174 ASN A O 1
ATOM 1393 N N . LEU A 1 175 ? 10.445 -1.306 -3.447 1.00 91.62 175 LEU A N 1
ATOM 1394 C CA . LEU A 1 175 ? 9.136 -1.211 -4.091 1.00 91.62 175 LEU A CA 1
ATOM 1395 C C . LEU A 1 175 ? 8.040 -2.020 -3.371 1.00 91.62 175 LEU A C 1
ATOM 1397 O O . LEU A 1 175 ? 6.864 -1.781 -3.636 1.00 91.62 175 LEU A O 1
ATOM 1401 N N . ILE A 1 176 ? 8.406 -3.022 -2.564 1.00 92.00 176 ILE A N 1
ATOM 1402 C CA . ILE A 1 176 ? 7.473 -3.980 -1.949 1.00 92.00 176 ILE A CA 1
ATOM 1403 C C . ILE A 1 176 ? 7.850 -4.352 -0.500 1.00 92.00 176 ILE A C 1
ATOM 1405 O O . ILE A 1 176 ? 7.459 -5.426 -0.025 1.00 92.00 176 ILE A O 1
ATOM 1409 N N . ASP A 1 177 ? 8.665 -3.546 0.183 1.00 87.44 177 ASP A N 1
ATOM 1410 C CA . ASP A 1 177 ? 9.199 -3.878 1.513 1.00 87.44 177 ASP A CA 1
ATOM 1411 C C . ASP A 1 177 ? 8.357 -3.345 2.685 1.00 87.44 177 ASP A C 1
ATOM 1413 O O . ASP A 1 177 ? 8.636 -3.694 3.833 1.00 87.44 177 ASP A O 1
ATOM 1417 N N . ASP A 1 178 ? 7.282 -2.601 2.388 1.00 85.88 178 ASP A N 1
ATOM 1418 C CA . ASP A 1 178 ? 6.416 -1.879 3.331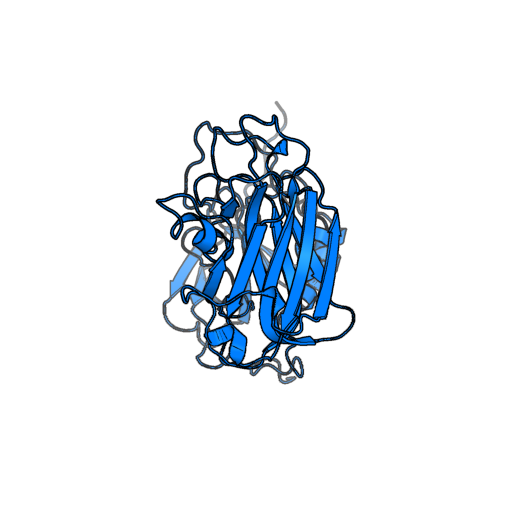 1.00 85.88 178 ASP A CA 1
ATOM 1419 C C . ASP A 1 178 ? 7.089 -0.720 4.093 1.00 85.88 178 ASP A C 1
ATOM 1421 O O . ASP A 1 178 ? 6.453 -0.138 4.981 1.00 85.88 178 ASP A O 1
ATOM 1425 N N . ASP A 1 179 ? 8.324 -0.337 3.766 1.00 80.44 179 ASP A N 1
ATOM 1426 C CA . ASP A 1 179 ? 9.017 0.755 4.445 1.00 80.44 179 ASP A CA 1
ATOM 1427 C C . ASP A 1 179 ? 8.815 2.093 3.716 1.00 80.44 179 ASP A C 1
ATOM 1429 O O . ASP A 1 179 ? 9.603 2.542 2.88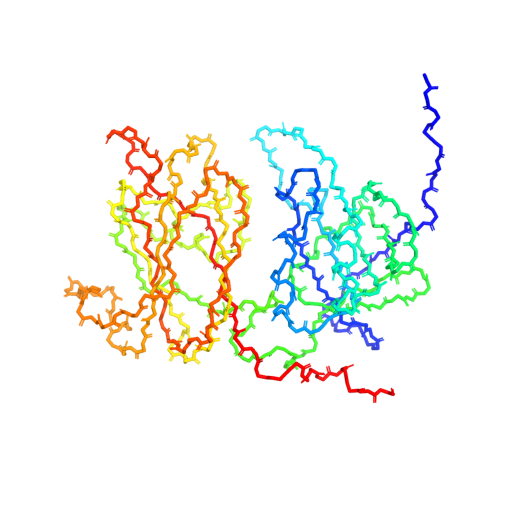3 1.00 80.44 179 ASP A O 1
ATOM 1433 N N . VAL A 1 180 ? 7.728 2.784 4.071 1.00 78.62 180 VAL A N 1
ATOM 1434 C CA . VAL A 1 180 ? 7.414 4.119 3.531 1.00 78.62 180 VAL A CA 1
ATOM 1435 C C . VAL A 1 180 ? 8.077 5.272 4.305 1.00 78.62 180 VAL A C 1
ATOM 1437 O O . VAL A 1 180 ? 7.759 6.455 4.085 1.00 78.62 180 VAL A O 1
ATOM 1440 N N . GLU A 1 181 ? 9.018 4.973 5.206 1.00 71.50 181 GLU A N 1
ATOM 1441 C CA . GLU A 1 181 ? 9.808 5.977 5.919 1.00 71.50 181 GLU A CA 1
ATOM 1442 C C . GLU A 1 181 ? 10.917 6.573 5.039 1.00 71.50 181 GLU A C 1
ATOM 1444 O O . GLU A 1 181 ? 11.387 6.006 4.051 1.00 71.50 181 GLU A O 1
ATOM 1449 N N . ARG A 1 182 ? 11.386 7.770 5.406 1.00 62.56 182 ARG A N 1
ATOM 1450 C CA . ARG A 1 182 ? 12.586 8.351 4.784 1.00 62.56 182 ARG A CA 1
ATOM 1451 C C . ARG A 1 182 ? 13.796 7.575 5.325 1.00 62.56 182 ARG A C 1
ATOM 1453 O O . ARG A 1 182 ? 13.983 7.569 6.536 1.00 62.56 182 ARG A O 1
ATOM 1460 N N . HIS A 1 183 ? 14.587 6.954 4.441 1.00 63.66 183 HIS A N 1
ATOM 1461 C CA . HIS A 1 183 ? 15.565 5.866 4.693 1.00 63.66 183 HIS A CA 1
ATOM 1462 C C . HIS A 1 183 ? 15.034 4.427 4.656 1.00 63.66 183 HIS A C 1
ATOM 1464 O O . HIS A 1 183 ? 15.870 3.525 4.626 1.00 63.66 183 HIS A O 1
ATOM 1470 N N . GLY A 1 184 ? 13.716 4.213 4.570 1.00 59.47 184 GLY A N 1
ATOM 1471 C CA . GLY A 1 184 ? 13.172 2.921 4.127 1.00 59.47 184 GLY A CA 1
ATOM 1472 C C . GLY A 1 184 ? 13.614 2.582 2.707 1.00 59.47 184 GLY A C 1
ATOM 1473 O O . GLY A 1 184 ? 13.887 1.442 2.360 1.00 59.47 184 GLY A O 1
ATOM 1474 N N . GLY A 1 185 ? 13.884 3.640 1.941 1.00 75.50 185 GLY A N 1
ATOM 1475 C CA . GLY A 1 185 ? 14.480 3.580 0.624 1.00 75.50 185 GLY A CA 1
ATOM 1476 C C . GLY A 1 185 ? 13.428 3.747 -0.460 1.00 75.50 185 GLY A C 1
ATOM 1477 O O . GLY A 1 185 ? 12.229 3.817 -0.218 1.00 75.50 185 GLY A O 1
ATOM 1478 N N . THR A 1 186 ? 13.899 3.904 -1.684 1.00 86.06 186 THR A N 1
ATOM 1479 C CA . THR A 1 186 ? 13.069 3.921 -2.887 1.00 86.06 186 THR A CA 1
ATOM 1480 C C . THR A 1 186 ? 13.631 2.930 -3.871 1.00 86.06 186 THR A C 1
ATOM 1482 O O . THR A 1 186 ? 14.816 2.581 -3.816 1.00 86.06 186 THR A O 1
ATOM 1485 N N . TRP A 1 187 ? 12.804 2.515 -4.819 1.00 89.31 187 TRP A N 1
ATOM 1486 C CA . TRP A 1 187 ? 13.341 2.059 -6.080 1.00 89.31 187 TRP A CA 1
ATOM 1487 C C . TRP A 1 187 ? 13.827 3.276 -6.871 1.00 89.31 187 TRP A C 1
ATOM 1489 O O . TRP A 1 187 ? 13.063 3.913 -7.595 1.00 89.31 187 TRP A O 1
ATOM 1499 N N . GLY A 1 188 ? 15.110 3.597 -6.701 1.00 86.88 188 GLY A N 1
ATOM 1500 C CA . GLY A 1 188 ? 15.806 4.595 -7.502 1.00 86.88 188 GLY A CA 1
ATOM 1501 C C . GLY A 1 188 ? 16.483 3.972 -8.716 1.00 86.88 188 GLY A C 1
ATOM 1502 O O . GLY A 1 188 ? 17.288 3.045 -8.592 1.00 86.88 188 GLY A O 1
ATOM 1503 N N . ALA A 1 189 ? 16.165 4.488 -9.899 1.00 87.56 189 ALA A N 1
ATOM 1504 C CA . ALA A 1 189 ? 16.774 4.097 -11.160 1.00 87.56 189 ALA A CA 1
ATOM 1505 C C . ALA A 1 189 ? 17.622 5.242 -11.721 1.00 87.56 189 ALA A C 1
ATOM 1507 O O . ALA A 1 189 ? 17.102 6.334 -11.928 1.00 87.56 189 ALA A O 1
ATOM 1508 N N . ASN A 1 190 ? 18.900 4.978 -12.024 1.00 87.06 190 ASN A N 1
ATOM 1509 C CA . ASN A 1 190 ? 19.809 5.940 -12.664 1.00 87.06 190 ASN A CA 1
ATOM 1510 C C . ASN A 1 190 ? 19.489 6.070 -14.170 1.00 87.06 190 ASN A C 1
ATOM 1512 O O . ASN A 1 190 ? 20.210 5.585 -15.043 1.00 87.06 190 ASN A O 1
ATOM 1516 N N . THR A 1 191 ? 18.309 6.609 -14.461 1.00 87.25 191 THR A N 1
ATOM 1517 C CA . THR A 1 191 ? 17.854 7.094 -15.762 1.00 87.25 191 THR A CA 1
ATOM 1518 C C . THR A 1 191 ? 16.818 8.210 -15.554 1.00 87.25 191 THR A C 1
ATOM 1520 O O . THR A 1 191 ? 16.098 8.215 -14.557 1.00 87.25 191 THR A O 1
ATOM 1523 N N . MET A 1 192 ? 16.650 9.107 -16.530 1.00 89.94 192 MET A N 1
ATOM 1524 C CA . MET A 1 192 ? 15.481 10.008 -16.598 1.00 89.94 192 MET A CA 1
ATOM 1525 C C . MET A 1 192 ? 14.196 9.283 -17.023 1.00 89.94 192 MET A C 1
ATOM 1527 O O . MET A 1 192 ? 13.173 9.927 -17.238 1.00 89.94 192 MET A O 1
ATOM 1531 N N . GLY A 1 193 ? 14.268 7.962 -17.189 1.00 87.19 193 GLY A N 1
ATOM 1532 C CA . GLY A 1 193 ? 13.221 7.100 -17.708 1.00 87.19 193 GLY A CA 1
ATOM 1533 C C . GLY A 1 193 ? 13.487 6.658 -19.160 1.00 87.19 193 GLY A C 1
ATOM 1534 O O . GLY A 1 193 ? 14.249 7.304 -19.883 1.00 87.19 193 GLY A O 1
ATOM 1535 N N . PRO A 1 194 ? 12.891 5.539 -19.604 1.00 92.69 194 PRO A N 1
ATOM 1536 C CA . PRO A 1 194 ? 12.048 4.657 -18.808 1.00 92.69 194 PRO A CA 1
ATOM 1537 C C . PRO A 1 194 ? 12.864 3.732 -17.885 1.00 92.69 194 PRO A C 1
ATOM 1539 O O . PRO A 1 194 ? 13.945 3.267 -18.248 1.00 92.69 194 PRO A O 1
ATOM 1542 N N . ALA A 1 195 ? 12.311 3.415 -16.715 1.00 92.38 195 ALA A N 1
ATOM 1543 C CA . ALA A 1 195 ? 12.770 2.341 -15.833 1.00 92.38 195 ALA A CA 1
ATOM 1544 C C . ALA A 1 195 ? 11.637 1.335 -15.613 1.00 92.38 195 ALA A C 1
ATOM 1546 O O . ALA A 1 195 ? 10.487 1.722 -15.430 1.00 92.38 195 ALA A O 1
ATOM 1547 N N . ASN A 1 196 ? 11.943 0.040 -15.638 1.00 93.69 196 ASN A N 1
ATOM 1548 C CA . ASN A 1 196 ? 10.951 -1.027 -15.575 1.00 93.69 196 ASN A CA 1
ATOM 1549 C C . ASN A 1 196 ? 11.267 -1.999 -14.441 1.00 93.69 196 ASN A C 1
ATOM 1551 O O . ASN A 1 196 ? 12.425 -2.382 -14.270 1.00 93.69 196 ASN A O 1
ATOM 1555 N N . ALA A 1 197 ? 10.231 -2.439 -13.732 1.00 93.62 197 ALA A N 1
ATOM 1556 C CA . ALA A 1 197 ? 10.287 -3.565 -12.810 1.00 93.62 197 ALA A CA 1
ATOM 1557 C C . ALA A 1 197 ? 9.090 -4.489 -13.045 1.00 93.62 197 ALA A C 1
ATOM 1559 O O . ALA A 1 197 ? 7.999 -4.042 -13.404 1.00 93.62 197 ALA A O 1
ATOM 1560 N N . ILE A 1 198 ? 9.309 -5.789 -12.870 1.00 94.69 198 ILE A N 1
ATOM 1561 C CA . ILE A 1 198 ? 8.292 -6.825 -13.039 1.00 94.69 198 ILE A CA 1
ATOM 1562 C C . ILE A 1 198 ? 8.111 -7.537 -11.707 1.00 94.69 198 ILE A C 1
ATOM 1564 O O . ILE A 1 198 ? 9.073 -8.041 -11.130 1.00 94.69 198 ILE A O 1
ATOM 1568 N N . LEU A 1 199 ? 6.867 -7.586 -11.250 1.00 95.81 199 LEU A N 1
ATOM 1569 C CA . LEU A 1 199 ? 6.408 -8.317 -10.086 1.00 95.81 199 LEU A CA 1
ATOM 1570 C C . LEU A 1 199 ? 5.797 -9.645 -10.542 1.00 95.81 199 LEU A C 1
ATOM 1572 O O . LEU A 1 199 ? 5.071 -9.698 -11.536 1.00 95.81 199 LEU A O 1
ATOM 1576 N N . ASP A 1 200 ? 6.089 -10.705 -9.798 1.00 95.19 200 ASP A N 1
ATOM 1577 C CA . ASP A 1 200 ? 5.526 -12.045 -9.966 1.00 95.19 200 ASP A CA 1
ATOM 1578 C C . ASP A 1 200 ? 4.684 -12.404 -8.737 1.00 95.19 200 ASP A C 1
ATOM 1580 O O . ASP A 1 200 ? 5.164 -12.301 -7.603 1.00 95.19 200 ASP A O 1
ATOM 1584 N N . PHE A 1 201 ? 3.454 -12.870 -8.960 1.00 95.56 201 PHE A N 1
ATOM 1585 C CA . PHE A 1 201 ? 2.568 -13.404 -7.920 1.00 95.56 201 PHE A CA 1
ATOM 1586 C C . PHE A 1 201 ? 2.833 -14.897 -7.665 1.00 95.56 201 PHE A C 1
ATOM 1588 O O . PHE A 1 201 ? 1.913 -15.694 -7.500 1.00 95.56 201 PHE A O 1
ATOM 1595 N N . PHE A 1 202 ? 4.110 -15.286 -7.651 1.00 91.81 202 PHE A N 1
ATOM 1596 C CA . PHE A 1 202 ? 4.577 -16.667 -7.481 1.00 91.81 202 PHE A CA 1
ATOM 1597 C C . PHE A 1 202 ? 4.019 -17.648 -8.528 1.00 91.81 202 PHE A C 1
ATOM 1599 O O . PHE A 1 202 ? 3.853 -18.834 -8.252 1.00 91.81 202 PHE A O 1
ATOM 1606 N N . GLY A 1 203 ? 3.747 -17.162 -9.741 1.00 87.88 203 GLY A N 1
ATOM 1607 C CA . GLY A 1 203 ? 3.136 -17.922 -10.831 1.00 87.88 203 GLY A CA 1
ATOM 1608 C C . GLY A 1 203 ? 1.618 -18.101 -10.721 1.00 87.88 203 GLY A C 1
ATOM 1609 O O . GLY A 1 203 ? 1.016 -18.657 -11.642 1.00 87.88 203 GLY A O 1
ATOM 1610 N N . GLU A 1 204 ? 0.994 -17.616 -9.646 1.00 92.12 204 GLU A N 1
ATOM 1611 C CA . GLU A 1 204 ? -0.448 -17.709 -9.429 1.00 92.12 204 GLU A CA 1
ATOM 1612 C C . GLU A 1 204 ? -1.195 -16.586 -10.155 1.00 92.12 204 GLU A C 1
ATOM 1614 O O . GLU A 1 204 ? -0.756 -15.438 -10.196 1.00 92.12 204 GLU A O 1
ATOM 1619 N N . GLU A 1 205 ? -2.351 -16.910 -10.737 1.00 94.19 205 GLU A N 1
ATOM 1620 C CA . GLU A 1 205 ? -3.223 -15.899 -11.338 1.00 94.19 205 GLU A CA 1
ATOM 1621 C C . GLU A 1 205 ? -3.987 -15.162 -10.232 1.00 94.19 205 GLU A C 1
ATOM 1623 O O . GLU A 1 205 ? -4.787 -15.760 -9.514 1.00 94.19 205 GLU A O 1
ATOM 1628 N N . GLN A 1 206 ? -3.774 -13.852 -10.132 1.00 93.81 206 GLN A N 1
ATOM 1629 C CA . GLN A 1 206 ? -4.459 -12.972 -9.193 1.00 93.81 206 GLN A CA 1
ATOM 1630 C C . GLN A 1 206 ? -5.424 -12.049 -9.934 1.00 93.81 206 GLN A C 1
ATOM 1632 O O . GLN A 1 206 ? -5.098 -11.506 -10.990 1.00 93.81 206 GLN A O 1
ATOM 1637 N N . ALA A 1 207 ? -6.620 -11.849 -9.380 1.00 93.25 207 ALA A N 1
ATOM 1638 C CA . ALA A 1 207 ? -7.544 -10.827 -9.862 1.00 93.25 207 ALA A CA 1
ATOM 1639 C C . ALA A 1 207 ? -7.223 -9.506 -9.160 1.00 93.25 207 ALA A C 1
ATOM 1641 O O . ALA A 1 207 ? -7.372 -9.432 -7.950 1.00 93.25 207 ALA A O 1
ATOM 1642 N N . ILE A 1 208 ? -6.801 -8.478 -9.888 1.00 94.56 208 ILE A N 1
ATOM 1643 C CA . ILE A 1 208 ? -6.374 -7.173 -9.369 1.00 94.56 208 ILE A CA 1
ATOM 1644 C C . ILE A 1 208 ? -7.504 -6.162 -9.552 1.00 94.56 208 ILE A C 1
ATOM 1646 O O . ILE A 1 208 ? -8.048 -6.050 -10.650 1.00 94.56 208 ILE A O 1
ATOM 1650 N N . GLU A 1 209 ? -7.829 -5.396 -8.508 1.00 93.31 209 GLU A N 1
ATOM 1651 C CA . GLU A 1 209 ? -8.856 -4.341 -8.577 1.00 93.31 209 GLU A CA 1
ATOM 1652 C C . GLU A 1 209 ? -8.348 -2.963 -8.147 1.00 93.31 209 GLU A C 1
ATOM 1654 O O . GLU A 1 209 ? -8.833 -1.944 -8.633 1.00 93.31 209 GLU A O 1
ATOM 1659 N N . THR A 1 210 ? -7.386 -2.902 -7.227 1.00 95.62 210 THR A N 1
ATOM 1660 C CA . THR A 1 210 ? -6.873 -1.625 -6.715 1.00 95.62 210 THR A CA 1
ATOM 1661 C C . THR A 1 210 ? -5.359 -1.655 -6.678 1.00 95.62 210 THR A C 1
ATOM 1663 O O . THR A 1 210 ? -4.756 -2.666 -6.327 1.00 95.62 210 THR A O 1
ATOM 1666 N N . VAL A 1 211 ? -4.742 -0.533 -7.021 1.00 96.81 211 VAL A N 1
ATOM 1667 C CA . VAL A 1 211 ? -3.305 -0.330 -6.884 1.00 96.81 211 VAL A CA 1
ATOM 1668 C C . VAL A 1 211 ? -3.067 0.924 -6.061 1.00 96.81 211 VAL A C 1
ATOM 1670 O O . VAL A 1 211 ? -3.691 1.957 -6.298 1.00 96.81 211 VAL A O 1
ATOM 1673 N N . ARG A 1 212 ? -2.162 0.841 -5.090 1.00 95.81 212 ARG A N 1
ATOM 1674 C CA . ARG A 1 212 ? -1.668 1.990 -4.337 1.00 95.81 212 ARG A CA 1
ATOM 1675 C C . ARG A 1 212 ? -0.186 2.175 -4.621 1.00 95.81 212 ARG A C 1
ATOM 1677 O O . ARG A 1 212 ? 0.572 1.213 -4.559 1.00 95.81 212 ARG A O 1
ATOM 1684 N N . ILE A 1 213 ? 0.212 3.408 -4.908 1.00 95.38 213 ILE A N 1
ATOM 1685 C CA . ILE A 1 213 ? 1.608 3.793 -5.125 1.00 95.38 213 ILE A CA 1
ATOM 1686 C C . ILE A 1 213 ? 1.960 4.848 -4.086 1.00 95.38 213 ILE A C 1
ATOM 1688 O O . ILE A 1 213 ? 1.362 5.931 -4.078 1.00 95.38 213 ILE A O 1
ATOM 1692 N N . PHE A 1 214 ? 2.911 4.543 -3.207 1.00 91.69 214 PHE A N 1
ATOM 1693 C CA . PHE A 1 214 ? 3.527 5.557 -2.369 1.00 91.69 214 PHE A CA 1
ATOM 1694 C C . PHE A 1 214 ? 4.626 6.237 -3.170 1.00 91.69 214 PHE A C 1
ATOM 1696 O O . PHE A 1 214 ? 5.621 5.628 -3.574 1.00 91.69 214 PHE A O 1
ATOM 1703 N N . HIS A 1 215 ? 4.405 7.515 -3.425 1.00 88.69 215 HIS A N 1
ATOM 1704 C CA . HIS A 1 215 ? 5.317 8.358 -4.162 1.00 88.69 215 HIS A CA 1
ATOM 1705 C C . HIS A 1 215 ? 6.186 9.106 -3.157 1.00 88.69 215 HIS A C 1
ATOM 1707 O O . HIS A 1 215 ? 5.640 9.784 -2.289 1.00 88.69 215 HIS A O 1
ATOM 1713 N N . ASN A 1 216 ? 7.503 8.916 -3.212 1.00 85.94 216 ASN A N 1
ATOM 1714 C CA . ASN A 1 216 ? 8.481 9.540 -2.322 1.00 85.94 216 ASN A CA 1
ATOM 1715 C C . ASN A 1 216 ? 9.892 9.385 -2.922 1.00 85.94 216 ASN A C 1
ATOM 1717 O O . ASN A 1 216 ? 10.089 8.580 -3.834 1.00 85.94 216 ASN A O 1
ATOM 1721 N N . VAL A 1 217 ? 10.852 10.122 -2.361 1.00 79.06 217 VAL A N 1
ATOM 1722 C CA . VAL A 1 217 ? 12.293 9.967 -2.576 1.00 79.06 217 VAL A CA 1
ATOM 1723 C C . VAL A 1 217 ? 12.982 9.228 -1.422 1.00 79.06 217 VAL A C 1
ATOM 1725 O O . VAL A 1 217 ? 12.581 9.327 -0.255 1.00 79.06 217 VAL A O 1
ATOM 1728 N N . GLY A 1 218 ? 14.031 8.468 -1.736 1.00 70.19 218 GLY A N 1
ATOM 1729 C CA . GLY A 1 218 ? 14.591 7.463 -0.822 1.00 70.19 218 GLY A CA 1
ATOM 1730 C C . GLY A 1 218 ? 15.657 7.976 0.135 1.00 70.19 218 GLY A C 1
ATOM 1731 O O . GLY A 1 218 ? 15.968 7.307 1.123 1.00 70.19 218 GLY A O 1
ATOM 1732 N N . SER A 1 219 ? 16.220 9.159 -0.124 1.00 71.56 219 SER A N 1
ATOM 1733 C CA . SER A 1 219 ? 17.345 9.695 0.641 1.00 71.56 219 SER A CA 1
ATOM 1734 C C . SER A 1 219 ? 17.168 11.161 1.038 1.00 71.56 219 SER A C 1
ATOM 1736 O O . SER A 1 219 ? 16.335 11.909 0.527 1.00 71.56 219 SER A O 1
ATOM 1738 N N . THR A 1 220 ? 17.961 11.605 2.009 1.00 67.56 220 THR A N 1
ATOM 1739 C CA . THR A 1 220 ? 18.035 13.020 2.398 1.00 67.56 220 THR A CA 1
ATOM 1740 C C . THR A 1 220 ? 18.699 13.885 1.332 1.00 67.56 220 THR A C 1
ATOM 1742 O O . THR A 1 220 ? 18.426 15.080 1.299 1.00 67.56 220 THR A O 1
ATOM 1745 N N . ILE A 1 221 ? 19.537 13.290 0.476 1.00 72.62 221 ILE A N 1
ATOM 1746 C CA . ILE A 1 221 ? 20.158 13.973 -0.669 1.00 72.62 221 ILE A CA 1
ATOM 1747 C C . ILE A 1 221 ? 19.247 14.026 -1.897 1.00 72.62 221 ILE A C 1
ATOM 1749 O O . ILE A 1 221 ? 19.486 14.857 -2.766 1.00 72.62 221 ILE A O 1
ATOM 1753 N N . SER A 1 222 ? 18.238 13.152 -1.954 1.00 78.25 222 SER A N 1
ATOM 1754 C CA . SER A 1 222 ? 17.307 13.080 -3.074 1.00 78.25 222 SER A CA 1
ATOM 1755 C C . SER A 1 222 ? 16.379 14.292 -3.091 1.00 78.25 222 SER A C 1
ATOM 1757 O O . SER A 1 222 ? 15.960 14.786 -2.033 1.00 78.25 222 SER A O 1
ATOM 1759 N N . ILE A 1 223 ? 16.049 14.748 -4.294 1.00 85.50 223 ILE A N 1
ATOM 1760 C CA . ILE A 1 223 ? 15.183 15.908 -4.547 1.00 85.50 223 ILE A CA 1
ATOM 1761 C C . ILE A 1 223 ? 13.872 15.452 -5.183 1.00 85.50 223 ILE A C 1
ATOM 1763 O O . ILE A 1 223 ? 13.843 14.456 -5.896 1.00 85.50 223 ILE A O 1
ATOM 1767 N N . GLU A 1 224 ? 12.774 16.165 -4.928 1.00 88.81 224 GLU A N 1
ATOM 1768 C CA . GLU A 1 224 ? 11.438 15.765 -5.397 1.00 88.81 224 GLU A CA 1
ATOM 1769 C C . GLU A 1 224 ? 11.356 15.621 -6.927 1.00 88.81 224 GLU A C 1
ATOM 1771 O O . GLU A 1 224 ? 10.569 14.818 -7.428 1.00 88.81 224 GLU A O 1
ATOM 1776 N N . GLU A 1 225 ? 12.211 16.328 -7.668 1.00 91.75 225 GLU A N 1
ATOM 1777 C CA . GLU A 1 225 ? 12.319 16.230 -9.120 1.00 91.75 225 GLU A CA 1
ATOM 1778 C C . GLU A 1 225 ? 12.759 14.841 -9.613 1.00 91.75 225 GLU A C 1
ATOM 1780 O O . GLU A 1 225 ? 12.454 14.470 -10.748 1.00 91.75 225 GLU A O 1
ATOM 1785 N N . GLU A 1 226 ? 13.447 14.063 -8.769 1.00 90.94 226 GLU A N 1
ATOM 1786 C CA . GLU A 1 226 ? 13.842 12.679 -9.056 1.00 90.94 226 GLU A CA 1
ATOM 1787 C C . GLU A 1 226 ? 12.647 11.722 -9.015 1.00 90.94 226 GLU A C 1
ATOM 1789 O O . GLU A 1 226 ? 12.737 10.612 -9.529 1.00 90.94 226 GLU A O 1
ATOM 1794 N N . MET A 1 227 ? 11.502 12.108 -8.445 1.00 93.44 227 MET A N 1
ATOM 1795 C CA . MET A 1 227 ? 10.333 11.233 -8.435 1.00 93.44 227 MET A CA 1
ATOM 1796 C C . MET A 1 227 ? 9.750 11.036 -9.845 1.00 93.44 227 MET A C 1
ATOM 1798 O O . MET A 1 227 ? 9.819 11.911 -10.710 1.00 93.44 227 MET A O 1
ATOM 1802 N N . ALA A 1 228 ? 9.144 9.874 -10.089 1.00 95.06 228 ALA A N 1
ATOM 1803 C CA . ALA A 1 228 ? 8.496 9.559 -11.360 1.00 95.06 228 ALA A CA 1
ATOM 1804 C C . ALA A 1 228 ? 7.258 10.441 -11.636 1.00 95.06 228 ALA A C 1
ATOM 1806 O O . ALA A 1 228 ? 6.191 10.227 -11.068 1.00 95.06 228 ALA A O 1
ATOM 1807 N N . GLU A 1 229 ? 7.355 11.370 -12.589 1.00 96.81 229 GLU A N 1
ATOM 1808 C CA . GLU A 1 229 ? 6.224 12.190 -13.048 1.00 96.81 229 GLU A CA 1
ATOM 1809 C C . GLU A 1 229 ? 5.141 11.339 -13.718 1.00 96.81 229 GLU A C 1
ATOM 1811 O O . GLU A 1 229 ? 3.953 11.649 -13.652 1.00 96.81 229 GLU A O 1
ATOM 1816 N N . HIS A 1 230 ? 5.538 10.277 -14.416 1.00 97.81 230 HIS A N 1
ATOM 1817 C CA . HIS A 1 230 ? 4.631 9.490 -15.242 1.00 97.81 230 HIS A CA 1
ATOM 1818 C C . HIS A 1 230 ? 4.859 8.003 -15.003 1.00 97.81 230 HIS A C 1
ATOM 1820 O O . HIS A 1 230 ? 5.942 7.487 -15.277 1.00 97.81 230 HIS A O 1
ATOM 1826 N N . ILE A 1 231 ? 3.828 7.315 -14.509 1.00 98.19 231 ILE A N 1
ATOM 1827 C CA . ILE A 1 231 ? 3.862 5.878 -14.231 1.00 98.19 231 ILE A CA 1
ATOM 1828 C C . ILE A 1 231 ? 2.832 5.156 -15.098 1.00 98.19 231 ILE A C 1
ATOM 1830 O O . ILE A 1 231 ? 1.684 5.589 -15.237 1.00 98.19 231 ILE A O 1
ATOM 1834 N N . ARG A 1 232 ? 3.237 4.015 -15.658 1.00 98.44 232 ARG A N 1
ATOM 1835 C CA . ARG A 1 232 ? 2.339 3.073 -16.329 1.00 98.44 232 ARG A CA 1
ATOM 1836 C C . ARG A 1 232 ? 2.427 1.705 -15.688 1.00 98.44 232 ARG A C 1
ATOM 1838 O O . ARG A 1 232 ? 3.512 1.260 -15.320 1.00 98.44 232 ARG A O 1
ATOM 1845 N N . LEU A 1 233 ? 1.284 1.033 -15.598 1.00 98.31 233 LEU A N 1
ATOM 1846 C CA . LEU A 1 233 ? 1.215 -0.354 -15.157 1.00 98.31 233 LEU A CA 1
ATOM 1847 C C . LEU A 1 233 ? 0.667 -1.229 -16.268 1.00 98.31 233 LEU A C 1
ATOM 1849 O O . LEU A 1 233 ? -0.303 -0.874 -16.946 1.00 98.31 233 LEU A O 1
ATOM 1853 N N . TYR A 1 234 ? 1.266 -2.401 -16.397 1.00 98.06 234 TYR A N 1
ATOM 1854 C CA . TYR A 1 234 ? 0.866 -3.422 -17.343 1.00 98.06 234 TYR A CA 1
ATOM 1855 C C . TYR A 1 234 ? 0.745 -4.770 -16.649 1.00 98.06 234 TYR A C 1
ATOM 1857 O O . TYR A 1 234 ? 1.380 -5.009 -15.624 1.00 98.06 234 TYR A O 1
ATOM 1865 N N . VAL A 1 235 ? -0.030 -5.674 -17.233 1.00 97.88 235 VAL A N 1
ATOM 1866 C CA . VAL A 1 235 ? -0.184 -7.045 -16.748 1.00 97.88 235 VAL A CA 1
ATOM 1867 C C . VAL A 1 235 ? 0.070 -8.063 -17.846 1.00 97.88 235 VAL A C 1
ATOM 1869 O O . VAL A 1 235 ? -0.070 -7.770 -19.036 1.00 97.88 235 VAL A O 1
ATOM 1872 N N . SER A 1 236 ? 0.451 -9.271 -17.437 1.00 97.25 236 SER A N 1
ATOM 1873 C CA . SER A 1 236 ? 0.568 -10.415 -18.334 1.00 97.25 236 SER A CA 1
ATOM 1874 C C . SER A 1 236 ? 0.289 -11.735 -17.613 1.00 97.25 236 SER A C 1
ATOM 1876 O O . SER A 1 236 ? 0.502 -11.874 -16.406 1.00 97.25 236 SER A O 1
ATOM 1878 N N . ASN A 1 237 ? -0.161 -12.724 -18.385 1.00 96.75 237 ASN A N 1
ATOM 1879 C CA . ASN A 1 237 ? -0.262 -14.131 -17.981 1.00 96.75 237 ASN A CA 1
ATOM 1880 C C . ASN A 1 237 ? 0.714 -15.026 -18.759 1.00 96.75 237 ASN A C 1
ATOM 1882 O O . ASN A 1 237 ? 0.651 -16.250 -18.649 1.00 96.75 237 ASN A O 1
ATOM 1886 N N . ASP A 1 238 ? 1.597 -14.437 -19.570 1.00 94.62 238 ASP A N 1
ATOM 1887 C CA . ASP A 1 238 ? 2.547 -15.191 -20.378 1.00 94.62 238 ASP A CA 1
ATOM 1888 C C . ASP A 1 238 ? 3.605 -15.865 -19.495 1.00 94.62 238 ASP A C 1
ATOM 1890 O O . ASP A 1 238 ? 4.357 -15.212 -18.774 1.00 94.62 238 ASP A O 1
ATOM 1894 N N . GLU A 1 239 ? 3.696 -17.192 -19.563 1.00 90.62 239 GLU A N 1
ATOM 1895 C CA . GLU A 1 239 ? 4.636 -17.970 -18.748 1.00 90.62 239 GLU A CA 1
ATOM 1896 C C . GLU A 1 239 ? 6.103 -17.669 -19.071 1.00 90.62 239 GLU A C 1
ATOM 1898 O O . GLU A 1 239 ? 6.985 -17.951 -18.255 1.00 90.62 239 GLU A O 1
ATOM 1903 N N . ARG A 1 240 ? 6.391 -17.069 -20.235 1.00 90.94 240 ARG A N 1
ATOM 1904 C CA . ARG A 1 240 ? 7.742 -16.611 -20.582 1.00 90.94 240 ARG A CA 1
ATOM 1905 C C . ARG A 1 240 ? 8.260 -15.553 -19.607 1.00 90.94 240 ARG A C 1
ATOM 1907 O O . ARG A 1 240 ? 9.468 -15.511 -19.394 1.00 90.94 240 ARG A O 1
ATOM 1914 N N . CYS A 1 241 ? 7.385 -14.806 -18.927 1.00 90.44 241 CYS A N 1
ATOM 1915 C CA . CYS A 1 241 ? 7.785 -13.831 -17.910 1.00 90.44 241 CYS A CA 1
ATOM 1916 C C . CYS A 1 241 ? 8.596 -14.444 -16.756 1.00 90.44 241 CYS A C 1
ATOM 1918 O O . CYS A 1 241 ? 9.474 -13.787 -16.202 1.00 90.44 241 CYS A O 1
ATOM 1920 N N . SER A 1 242 ? 8.381 -15.727 -16.438 1.00 88.56 242 SER A N 1
ATOM 1921 C CA . SER A 1 242 ? 9.178 -16.458 -15.436 1.00 88.56 242 SER A CA 1
ATOM 1922 C C . SER A 1 242 ? 10.662 -16.611 -15.801 1.00 88.56 242 SER A C 1
ATOM 1924 O O . SER A 1 242 ? 11.475 -17.001 -14.960 1.00 88.56 242 SER A O 1
ATOM 1926 N N . ARG A 1 243 ? 11.023 -16.353 -17.066 1.00 86.31 243 ARG A N 1
ATOM 1927 C CA . ARG A 1 243 ? 12.382 -16.509 -17.605 1.00 86.31 243 ARG A CA 1
ATOM 1928 C C . ARG A 1 243 ? 13.177 -15.206 -17.598 1.00 86.31 243 ARG A C 1
ATOM 1930 O O . ARG A 1 243 ? 14.392 -15.271 -17.793 1.00 86.31 243 ARG A O 1
ATOM 1937 N N . PHE A 1 244 ? 12.529 -14.061 -17.362 1.00 84.19 244 PHE A N 1
ATOM 1938 C CA . PHE A 1 244 ? 13.211 -12.772 -17.268 1.00 84.19 244 PHE A CA 1
ATOM 1939 C C . PHE A 1 244 ? 14.262 -12.803 -16.154 1.00 84.19 244 PHE A C 1
ATOM 1941 O O . PHE A 1 244 ? 14.015 -13.326 -15.068 1.00 84.19 244 PHE A O 1
ATOM 1948 N N . GLY A 1 245 ? 15.453 -12.279 -16.459 1.00 70.56 245 GLY A N 1
ATOM 1949 C CA . GLY A 1 245 ? 16.655 -12.394 -15.621 1.00 70.56 245 GLY A CA 1
ATOM 1950 C C . GLY A 1 245 ? 17.736 -13.322 -16.188 1.00 70.56 245 GLY A C 1
ATOM 1951 O O . GLY A 1 245 ? 18.802 -13.447 -15.591 1.00 70.56 245 GLY A O 1
ATOM 1952 N N . ARG A 1 246 ? 17.489 -13.960 -17.341 1.00 75.25 246 ARG A N 1
ATOM 1953 C CA . ARG A 1 246 ? 18.508 -14.658 -18.147 1.00 75.25 246 ARG A CA 1
ATOM 1954 C C . ARG A 1 246 ? 19.127 -13.698 -19.169 1.00 75.25 246 ARG A C 1
ATOM 1956 O O . ARG A 1 246 ? 18.459 -12.757 -19.582 1.00 75.25 246 ARG A O 1
ATOM 1963 N N . GLU A 1 247 ? 20.373 -13.953 -19.574 1.00 58.66 247 GLU A N 1
ATOM 1964 C CA . GLU A 1 247 ? 21.232 -13.006 -20.319 1.00 58.66 247 GLU A CA 1
ATOM 1965 C C . GLU A 1 247 ? 20.697 -12.543 -21.698 1.00 58.66 247 GLU A C 1
ATOM 1967 O O . GLU A 1 247 ? 21.206 -11.556 -22.214 1.00 58.66 247 GLU A O 1
ATOM 1972 N N . ASP A 1 248 ? 19.633 -13.151 -22.245 1.00 66.69 248 ASP A N 1
ATOM 1973 C CA . ASP A 1 248 ? 19.116 -12.861 -23.598 1.00 66.69 248 ASP A CA 1
ATOM 1974 C C . ASP A 1 248 ? 17.593 -12.596 -23.674 1.00 66.69 248 ASP A C 1
ATOM 1976 O O . ASP A 1 248 ? 17.025 -12.549 -24.767 1.00 66.69 248 ASP A O 1
ATOM 1980 N N . GLU A 1 249 ? 16.891 -12.476 -22.543 1.00 73.50 249 GLU A N 1
ATOM 1981 C CA . GLU A 1 249 ? 15.426 -12.323 -22.542 1.00 73.50 249 GLU A CA 1
ATOM 1982 C C . GLU A 1 249 ? 15.018 -10.840 -22.510 1.00 73.50 249 GLU A C 1
ATOM 1984 O O . GLU A 1 249 ? 15.302 -10.122 -21.549 1.00 73.50 249 GLU A O 1
ATOM 1989 N N . ASP A 1 250 ? 14.321 -10.395 -23.557 1.00 82.94 250 ASP A N 1
ATOM 1990 C CA . ASP A 1 250 ? 13.768 -9.045 -23.691 1.00 82.94 250 ASP A CA 1
ATOM 1991 C C . ASP A 1 250 ? 12.313 -9.011 -23.196 1.00 82.94 250 ASP A C 1
ATOM 1993 O O . ASP A 1 250 ? 11.460 -9.798 -23.632 1.00 82.94 250 ASP A O 1
ATOM 1997 N N . ILE A 1 251 ? 12.032 -8.077 -22.284 1.00 88.06 251 ILE A N 1
ATOM 1998 C CA . ILE A 1 251 ? 10.715 -7.895 -21.674 1.00 88.06 251 ILE A CA 1
ATOM 1999 C C . ILE A 1 251 ? 9.630 -7.554 -22.694 1.00 88.06 251 ILE A C 1
ATOM 2001 O O . ILE A 1 251 ? 8.463 -7.821 -22.427 1.00 88.06 251 ILE A O 1
ATOM 2005 N N . ASP A 1 252 ? 9.975 -7.006 -23.858 1.00 88.69 252 ASP A N 1
ATOM 2006 C CA . ASP A 1 252 ? 9.002 -6.594 -24.873 1.00 88.69 252 ASP A CA 1
ATOM 2007 C C . ASP A 1 252 ? 8.599 -7.745 -25.822 1.00 88.69 252 ASP A C 1
ATOM 2009 O O . ASP A 1 252 ? 7.765 -7.578 -26.714 1.00 88.69 252 ASP A O 1
ATOM 2013 N N . THR A 1 253 ? 9.127 -8.957 -25.610 1.00 88.69 253 THR A N 1
ATOM 2014 C CA . THR A 1 253 ? 8.777 -10.162 -26.395 1.00 88.69 253 THR A CA 1
ATOM 2015 C C . THR A 1 253 ? 7.477 -10.848 -25.954 1.00 88.69 253 THR A C 1
ATOM 2017 O O . THR A 1 253 ? 6.976 -11.756 -26.640 1.00 88.69 253 THR A O 1
ATOM 2020 N N . VAL A 1 254 ? 6.923 -10.438 -24.810 1.00 92.25 254 VAL A N 1
ATOM 2021 C CA . VAL A 1 254 ? 5.635 -10.904 -24.280 1.00 92.25 254 VAL A CA 1
ATOM 2022 C C . VAL A 1 254 ? 4.558 -9.846 -24.482 1.00 92.25 254 VAL A C 1
ATOM 2024 O O . VAL A 1 254 ? 4.834 -8.656 -24.620 1.00 92.25 254 VAL A O 1
ATOM 2027 N N . HIS A 1 255 ? 3.301 -10.281 -24.499 1.00 95.00 255 HIS A N 1
ATOM 2028 C CA . HIS A 1 255 ? 2.190 -9.344 -24.558 1.00 95.00 255 HIS A CA 1
ATOM 2029 C C . HIS A 1 255 ? 1.940 -8.721 -23.181 1.00 95.00 255 HIS A C 1
ATOM 2031 O O . HIS A 1 255 ? 1.711 -9.439 -22.203 1.00 95.00 255 HIS A O 1
ATOM 2037 N N . TRP A 1 256 ? 1.947 -7.389 -23.144 1.00 97.38 256 TRP A N 1
ATOM 2038 C CA . TRP A 1 256 ? 1.613 -6.571 -21.984 1.00 97.38 256 TRP A CA 1
ATOM 2039 C C . TRP A 1 256 ? 0.307 -5.819 -22.236 1.00 97.38 256 TRP A C 1
ATOM 2041 O O . TRP A 1 256 ? 0.211 -5.022 -23.171 1.00 97.38 256 TRP A O 1
ATOM 2051 N N . GLU A 1 257 ? -0.687 -6.038 -21.381 1.00 96.88 257 GLU A N 1
ATOM 2052 C CA . GLU A 1 257 ? -1.915 -5.244 -21.365 1.00 96.88 257 GLU A CA 1
ATOM 2053 C C . GLU A 1 257 ? -1.725 -4.061 -20.416 1.00 96.88 257 GLU A C 1
ATOM 2055 O O . GLU A 1 257 ? -1.459 -4.259 -19.234 1.00 96.88 257 GLU A O 1
ATOM 2060 N N . LYS A 1 258 ? -1.850 -2.826 -20.912 1.00 97.50 258 LYS A N 1
ATOM 2061 C CA . LYS A 1 258 ? -1.761 -1.630 -20.064 1.00 97.50 258 LYS A CA 1
ATOM 2062 C C . LYS A 1 258 ? -3.046 -1.460 -19.259 1.00 97.50 258 LYS A C 1
ATOM 2064 O O . LYS A 1 258 ? -4.114 -1.335 -19.851 1.00 97.50 258 LYS A O 1
ATOM 2069 N N . ILE A 1 259 ? -2.921 -1.377 -17.938 1.00 97.06 259 ILE A N 1
ATOM 2070 C CA . ILE A 1 259 ? -4.051 -1.252 -17.004 1.00 97.06 259 ILE A CA 1
ATOM 2071 C C . ILE A 1 259 ? -4.095 0.102 -16.290 1.00 97.06 259 ILE A C 1
ATOM 2073 O O . ILE A 1 259 ? -5.136 0.479 -15.764 1.00 97.06 259 ILE A O 1
ATOM 2077 N N . LEU A 1 260 ? -2.981 0.842 -16.278 1.00 97.25 260 LEU A N 1
ATOM 2078 C CA . LEU A 1 260 ? -2.890 2.167 -15.668 1.00 97.25 260 LEU A CA 1
ATOM 2079 C C . LEU A 1 260 ? -1.923 3.058 -16.457 1.00 97.25 260 LEU A C 1
ATOM 2081 O O . LEU A 1 260 ? -0.883 2.590 -16.923 1.00 97.25 260 LEU A O 1
ATOM 2085 N N . ASP A 1 261 ? -2.265 4.337 -16.599 1.00 97.56 261 ASP A N 1
ATOM 2086 C CA . ASP A 1 261 ? -1.459 5.364 -17.269 1.00 97.56 261 ASP A CA 1
ATOM 2087 C C . ASP A 1 261 ? -1.712 6.710 -16.577 1.00 97.56 261 ASP A C 1
ATOM 2089 O O . ASP A 1 261 ? -2.776 7.304 -16.759 1.00 97.56 261 ASP A O 1
ATOM 2093 N N . VAL A 1 262 ? -0.799 7.135 -15.696 1.00 96.69 262 VAL A N 1
ATOM 2094 C CA . VAL A 1 262 ? -1.063 8.221 -14.736 1.00 96.69 262 VAL A CA 1
ATOM 2095 C C . VAL A 1 262 ? 0.081 9.222 -14.641 1.00 96.69 262 VAL A C 1
ATOM 2097 O O . VAL A 1 262 ? 1.253 8.854 -14.584 1.00 96.69 262 VAL A O 1
ATOM 2100 N N . HIS A 1 263 ? -0.287 10.500 -14.574 1.00 97.06 263 HIS A N 1
ATOM 2101 C CA . HIS A 1 263 ? 0.617 11.581 -14.200 1.00 97.06 263 HIS A CA 1
ATOM 2102 C C . HIS A 1 263 ? 0.536 11.802 -12.691 1.00 97.06 263 HIS A C 1
ATOM 2104 O O . HIS A 1 263 ? -0.552 12.003 -12.146 1.00 97.06 263 HIS A O 1
ATOM 2110 N N . MET A 1 264 ? 1.685 11.733 -12.035 1.00 95.38 264 MET A N 1
ATOM 2111 C CA . MET A 1 264 ? 1.835 11.908 -10.600 1.00 95.38 264 MET A CA 1
ATOM 2112 C C . MET A 1 264 ? 1.929 13.397 -10.260 1.00 95.38 264 MET A C 1
ATOM 2114 O O . MET A 1 264 ? 2.321 14.227 -11.081 1.00 95.38 264 MET A O 1
ATOM 2118 N N . GLU A 1 265 ? 1.585 13.743 -9.026 1.00 92.50 265 GLU A N 1
ATOM 2119 C CA . GLU A 1 265 ? 1.933 15.044 -8.458 1.00 92.50 265 GLU A CA 1
ATOM 2120 C C . GLU A 1 265 ? 3.322 14.965 -7.827 1.00 92.50 265 GLU A C 1
ATOM 2122 O O . GLU A 1 265 ? 3.653 13.959 -7.200 1.00 92.50 265 GLU A O 1
ATOM 2127 N N . MET A 1 266 ? 4.097 16.047 -7.923 1.00 92.00 266 MET A N 1
ATOM 2128 C CA . MET A 1 266 ? 5.386 16.184 -7.243 1.00 92.00 266 MET A CA 1
ATOM 2129 C C . MET A 1 266 ? 5.155 16.430 -5.745 1.00 92.00 266 MET A C 1
ATOM 2131 O O . MET A 1 266 ? 5.251 17.550 -5.251 1.00 92.00 266 MET A O 1
ATOM 2135 N N . LYS A 1 267 ? 4.700 15.388 -5.048 1.00 87.88 267 LYS A N 1
ATOM 2136 C CA . LYS A 1 267 ? 4.361 15.414 -3.626 1.00 87.88 267 LYS A CA 1
ATOM 2137 C C . LYS A 1 267 ? 4.494 14.021 -3.024 1.00 87.88 267 LYS A C 1
ATOM 2139 O O . LYS A 1 267 ? 3.949 13.059 -3.565 1.00 87.88 267 LYS A O 1
ATOM 2144 N N . GLU A 1 268 ? 5.124 13.941 -1.853 1.00 86.50 268 GLU A N 1
ATOM 2145 C CA . GLU A 1 268 ? 5.200 12.703 -1.075 1.00 86.50 268 GLU A CA 1
ATOM 2146 C C . GLU A 1 268 ? 3.794 12.289 -0.581 1.00 86.50 268 GLU A C 1
ATOM 2148 O O . GLU A 1 268 ? 3.239 12.919 0.326 1.00 86.50 268 GLU A O 1
ATOM 2153 N N . LYS A 1 269 ? 3.173 11.264 -1.185 1.00 86.69 269 LYS A N 1
ATOM 2154 C CA . LYS A 1 269 ? 1.845 10.765 -0.775 1.00 86.69 269 LYS A CA 1
ATOM 2155 C C . LYS A 1 269 ? 1.532 9.364 -1.297 1.00 86.69 269 LYS A C 1
ATOM 2157 O O . LYS A 1 269 ? 2.075 8.906 -2.301 1.00 86.69 269 LYS A O 1
ATOM 2162 N N . TRP A 1 270 ? 0.568 8.717 -0.645 1.00 91.00 270 TRP A N 1
ATOM 2163 C CA . TRP A 1 270 ? -0.136 7.577 -1.225 1.00 91.00 270 TRP A CA 1
ATOM 2164 C C . TRP A 1 270 ? -1.082 8.047 -2.328 1.00 91.00 270 TRP A C 1
ATOM 2166 O O . TRP A 1 270 ? -1.884 8.958 -2.120 1.00 91.00 270 TRP A O 1
ATOM 2176 N N . ASN A 1 271 ? -1.015 7.382 -3.475 1.00 92.94 271 ASN A N 1
ATOM 2177 C CA . ASN A 1 271 ? -1.944 7.541 -4.584 1.00 92.94 271 ASN A CA 1
ATOM 2178 C C . ASN A 1 271 ? -2.694 6.224 -4.772 1.00 92.94 271 ASN A C 1
ATOM 2180 O O . ASN A 1 271 ? -2.062 5.176 -4.892 1.00 92.94 271 ASN A O 1
ATOM 2184 N N . THR A 1 272 ? -4.022 6.276 -4.782 1.00 94.81 272 THR A N 1
ATOM 2185 C CA . THR A 1 272 ? -4.881 5.096 -4.924 1.00 94.81 272 THR A CA 1
ATOM 2186 C C . THR A 1 272 ? -5.560 5.126 -6.284 1.00 94.81 272 THR A C 1
ATOM 2188 O O . THR A 1 272 ? -6.199 6.114 -6.640 1.00 94.81 272 THR A O 1
ATOM 2191 N N . TYR A 1 273 ? -5.458 4.025 -7.020 1.00 95.62 273 TYR A N 1
ATOM 2192 C CA . TYR A 1 273 ? -6.058 3.852 -8.336 1.00 95.62 273 TYR A CA 1
ATOM 2193 C C . TYR A 1 273 ? -6.969 2.629 -8.331 1.00 95.62 273 TYR A C 1
ATOM 2195 O O . TYR A 1 273 ? -6.547 1.525 -7.981 1.00 95.62 273 TYR A O 1
ATOM 2203 N N . PHE A 1 274 ? -8.221 2.830 -8.734 1.00 94.50 274 PHE A N 1
ATOM 2204 C CA . PHE A 1 274 ? -9.196 1.758 -8.919 1.00 94.50 274 PHE A CA 1
ATOM 2205 C C . PHE A 1 274 ? -9.208 1.354 -10.389 1.00 94.50 274 PHE A C 1
ATOM 2207 O O . PHE A 1 274 ? -9.377 2.206 -11.258 1.00 94.50 274 PHE A O 1
ATOM 2214 N N . ILE A 1 275 ? -9.022 0.067 -10.667 1.00 92.88 275 ILE A N 1
ATOM 2215 C CA . ILE A 1 275 ? -9.099 -0.467 -12.024 1.00 92.88 275 ILE A CA 1
ATOM 2216 C C . ILE A 1 275 ? -10.580 -0.661 -12.368 1.00 92.88 275 ILE A C 1
ATOM 2218 O O . ILE A 1 275 ? -11.295 -1.353 -11.643 1.00 92.88 275 ILE A O 1
ATOM 2222 N N . ASP A 1 276 ? -11.043 -0.062 -13.470 1.00 86.56 276 ASP A N 1
ATOM 2223 C CA . ASP A 1 276 ? -12.465 -0.036 -13.870 1.00 86.56 276 ASP A CA 1
ATOM 2224 C C . ASP A 1 276 ? -13.125 -1.421 -13.894 1.00 86.56 276 ASP A C 1
ATOM 2226 O O . ASP A 1 276 ? -14.322 -1.571 -13.633 1.00 86.56 276 ASP A O 1
ATOM 2230 N N . ARG A 1 277 ? -12.345 -2.443 -14.253 1.00 89.25 277 ARG A N 1
ATOM 2231 C CA . ARG A 1 277 ? -12.747 -3.847 -14.230 1.00 89.25 277 ARG A CA 1
ATOM 2232 C C . ARG A 1 277 ? -11.603 -4.677 -13.667 1.00 89.25 277 ARG A C 1
ATOM 2234 O O . ARG A 1 277 ? -10.480 -4.488 -14.129 1.00 89.25 277 ARG A O 1
ATOM 2241 N N . PRO A 1 278 ? -11.870 -5.620 -12.749 1.00 91.06 278 PRO A N 1
ATOM 2242 C CA . PRO A 1 278 ? -10.839 -6.517 -12.262 1.00 91.06 278 PRO A CA 1
ATOM 2243 C C . PRO A 1 278 ? -10.096 -7.213 -13.405 1.00 91.06 278 PRO A C 1
ATOM 2245 O O . PRO A 1 278 ? -10.723 -7.799 -14.292 1.00 91.06 278 PRO A O 1
ATOM 2248 N N . VAL A 1 279 ? -8.768 -7.158 -13.368 1.00 94.31 279 VAL A N 1
ATOM 2249 C CA . VAL A 1 279 ? -7.888 -7.779 -14.367 1.00 94.31 279 VAL A CA 1
ATOM 2250 C C . VAL A 1 279 ? -7.192 -8.986 -13.759 1.00 94.31 279 VAL A C 1
ATOM 2252 O O . VAL A 1 279 ? -6.742 -8.939 -12.619 1.00 94.31 279 VAL A O 1
ATOM 2255 N N . LYS A 1 280 ? -7.116 -10.089 -14.501 1.00 95.31 280 LYS A N 1
ATOM 2256 C CA . LYS A 1 280 ? -6.449 -11.317 -14.051 1.00 95.31 280 LYS A CA 1
ATOM 2257 C C . LYS A 1 280 ? -5.023 -11.357 -14.569 1.00 95.31 280 LYS A C 1
ATOM 2259 O O . LYS A 1 280 ? -4.817 -11.256 -15.777 1.00 95.31 280 LYS A O 1
ATOM 2264 N N . ALA A 1 281 ? -4.058 -11.525 -13.676 1.00 96.38 281 ALA A N 1
ATOM 2265 C CA . ALA A 1 281 ? -2.645 -11.451 -14.010 1.00 96.38 281 ALA A CA 1
ATOM 2266 C C . ALA A 1 281 ? -1.796 -12.378 -13.136 1.00 96.38 281 ALA A C 1
ATOM 2268 O O . ALA A 1 281 ? -2.049 -12.505 -11.941 1.00 96.38 281 ALA A O 1
ATOM 2269 N N . ARG A 1 282 ? -0.746 -12.960 -13.719 1.00 96.62 282 ARG A N 1
ATOM 2270 C CA . ARG A 1 282 ? 0.356 -13.624 -12.996 1.00 96.62 282 ARG A CA 1
ATOM 2271 C C . ARG A 1 282 ? 1.542 -12.687 -12.776 1.00 96.62 282 ARG A C 1
ATOM 2273 O O . ARG A 1 282 ? 2.303 -12.859 -11.828 1.00 96.62 282 ARG A O 1
ATOM 2280 N N . TYR A 1 283 ? 1.677 -11.691 -13.651 1.00 97.50 283 TYR A N 1
ATOM 2281 C CA . TYR A 1 283 ? 2.764 -10.723 -13.644 1.00 97.50 283 TYR A CA 1
ATOM 2282 C C . TYR A 1 283 ? 2.228 -9.305 -13.771 1.00 97.50 283 TYR A C 1
ATOM 2284 O O . TYR A 1 283 ? 1.301 -9.052 -14.547 1.00 97.50 283 TYR A O 1
ATOM 2292 N N . LEU A 1 284 ? 2.865 -8.376 -13.066 1.00 98.00 284 LEU A N 1
ATOM 2293 C CA . LEU A 1 284 ? 2.617 -6.944 -13.177 1.00 98.00 284 LEU A CA 1
ATOM 2294 C C . LEU A 1 284 ? 3.928 -6.233 -13.50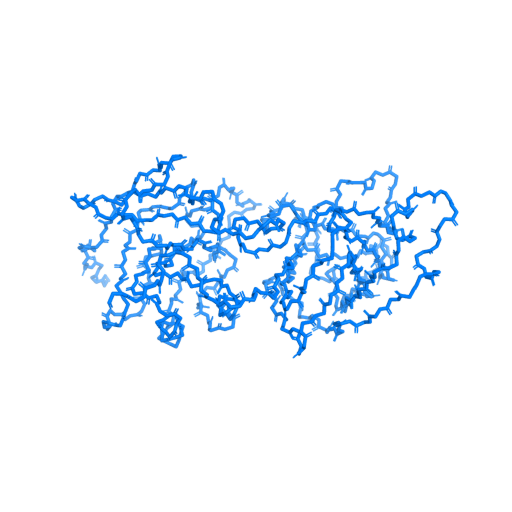7 1.00 98.00 284 LEU A C 1
ATOM 2296 O O . LEU A 1 284 ? 4.930 -6.436 -12.834 1.00 98.00 284 LEU A O 1
ATOM 2300 N N . ARG A 1 285 ? 3.929 -5.389 -14.535 1.00 97.00 285 ARG A N 1
ATOM 2301 C CA . ARG A 1 285 ? 5.050 -4.514 -14.891 1.00 97.00 285 ARG A CA 1
ATOM 2302 C C . ARG A 1 285 ? 4.713 -3.094 -14.474 1.00 97.00 285 ARG A C 1
ATOM 2304 O O . ARG A 1 285 ? 3.678 -2.572 -14.880 1.00 97.00 285 ARG A O 1
ATOM 2311 N N . ILE A 1 286 ? 5.606 -2.470 -13.719 1.00 97.69 286 ILE A N 1
ATOM 2312 C CA . ILE A 1 286 ? 5.610 -1.028 -13.486 1.00 97.69 286 ILE A CA 1
ATOM 2313 C C . ILE A 1 286 ? 6.678 -0.385 -14.369 1.00 97.69 286 ILE A C 1
ATOM 2315 O O . ILE A 1 286 ? 7.810 -0.863 -14.448 1.00 97.69 286 ILE A O 1
ATOM 2319 N N . GLU A 1 287 ? 6.298 0.691 -15.048 1.00 96.88 287 GLU A N 1
ATOM 2320 C CA . GLU A 1 287 ? 7.171 1.523 -15.868 1.00 96.88 287 GLU A CA 1
ATOM 2321 C C . GLU A 1 287 ? 7.170 2.944 -15.302 1.00 96.88 287 GLU A C 1
ATOM 2323 O O . GLU A 1 287 ? 6.142 3.625 -15.319 1.00 96.88 287 GLU A O 1
ATOM 2328 N N . LEU A 1 288 ? 8.326 3.395 -14.820 1.00 96.00 288 LEU A N 1
ATOM 2329 C CA . LEU A 1 288 ? 8.584 4.799 -14.519 1.00 96.00 288 LEU A CA 1
ATOM 2330 C C . LEU A 1 288 ? 9.010 5.458 -15.832 1.00 96.00 288 LEU A C 1
ATOM 2332 O O . LEU A 1 288 ? 10.147 5.295 -16.268 1.00 96.00 288 LEU A O 1
ATOM 2336 N N . VAL A 1 289 ? 8.076 6.122 -16.513 1.00 96.81 289 VAL A N 1
ATOM 2337 C CA . VAL A 1 289 ? 8.260 6.617 -17.887 1.00 96.81 289 VAL A CA 1
ATOM 2338 C C . VAL A 1 289 ? 9.257 7.769 -17.925 1.00 96.81 289 VAL A C 1
ATOM 2340 O O . VAL A 1 289 ? 10.117 7.791 -18.803 1.00 96.81 289 VAL A O 1
ATOM 2343 N N . ARG A 1 290 ? 9.115 8.724 -16.995 1.00 95.12 290 ARG A N 1
ATOM 2344 C CA . ARG A 1 290 ? 10.037 9.848 -16.794 1.00 95.12 290 ARG A CA 1
ATOM 2345 C C . ARG A 1 290 ? 9.907 10.475 -15.409 1.00 95.12 290 ARG A C 1
ATOM 2347 O O . ARG A 1 290 ? 8.872 10.300 -14.765 1.00 95.12 290 ARG A O 1
ATOM 2354 N N . ASN A 1 291 ? 10.930 11.214 -14.989 1.00 94.25 291 ASN A N 1
ATOM 2355 C CA . ASN A 1 291 ? 10.923 12.048 -13.783 1.00 94.25 291 ASN A CA 1
ATOM 2356 C C . ASN A 1 291 ? 10.380 13.471 -14.051 1.00 94.25 291 ASN A C 1
ATOM 2358 O O . ASN A 1 291 ? 10.022 13.789 -15.187 1.00 94.25 291 ASN A O 1
ATOM 2362 N N . PHE A 1 292 ? 10.327 14.326 -13.023 1.00 94.12 292 PHE A N 1
ATOM 2363 C CA . PHE A 1 292 ? 9.854 15.721 -13.120 1.00 94.12 292 PHE A CA 1
ATOM 2364 C C . PHE A 1 292 ? 10.881 16.701 -13.724 1.00 94.12 292 PHE A C 1
ATOM 2366 O O . PHE A 1 292 ? 10.638 17.909 -13.764 1.00 94.12 292 PHE A O 1
ATOM 2373 N N . GLY A 1 293 ? 12.004 16.198 -14.238 1.00 88.38 293 GLY A N 1
ATOM 2374 C CA . GLY A 1 293 ? 13.052 16.989 -14.875 1.00 88.38 293 GLY A CA 1
ATOM 2375 C C . GLY A 1 293 ? 14.236 17.233 -13.951 1.00 88.38 293 GLY A C 1
ATOM 2376 O O . GLY A 1 293 ? 14.388 18.316 -13.389 1.00 88.38 293 GLY A O 1
ATOM 2377 N N . THR A 1 294 ? 15.113 16.237 -13.842 1.00 83.50 294 THR A N 1
ATOM 2378 C CA . THR A 1 294 ? 16.411 16.388 -13.172 1.00 83.50 294 THR A CA 1
ATOM 2379 C C . THR A 1 294 ? 17.492 16.906 -14.134 1.00 83.50 294 THR A C 1
ATOM 2381 O O . THR A 1 294 ? 17.320 16.861 -15.356 1.00 83.50 294 THR A O 1
ATOM 2384 N N . PRO A 1 295 ? 18.626 17.421 -13.627 1.00 78.81 295 PRO A N 1
ATOM 2385 C CA . PRO A 1 295 ? 19.811 17.686 -14.445 1.00 78.81 295 PRO A CA 1
ATOM 2386 C C . PRO A 1 295 ? 20.372 16.417 -15.121 1.00 78.81 295 PRO A C 1
ATOM 2388 O O . PRO A 1 295 ? 20.276 15.322 -14.568 1.00 78.81 295 PRO A O 1
ATOM 2391 N N . GLU A 1 296 ? 21.002 16.552 -16.299 1.00 75.81 296 GLU A N 1
ATOM 2392 C CA . GLU A 1 296 ? 21.599 15.421 -17.049 1.00 75.81 296 GLU A CA 1
ATOM 2393 C C . GLU A 1 296 ? 22.686 14.664 -16.268 1.00 75.81 296 GLU A C 1
ATOM 2395 O O . GLU A 1 296 ? 22.910 13.480 -16.511 1.00 75.81 296 GLU A O 1
ATOM 2400 N N . ASP A 1 297 ? 23.355 15.327 -15.326 1.00 78.00 297 ASP A N 1
ATOM 2401 C CA . ASP A 1 297 ? 24.387 14.754 -14.463 1.00 78.00 297 ASP A CA 1
ATOM 2402 C C . ASP A 1 297 ? 23.828 13.981 -13.256 1.00 78.00 297 ASP A C 1
ATOM 2404 O O . ASP A 1 297 ? 24.581 13.262 -12.595 1.00 78.00 297 ASP A O 1
ATOM 2408 N N . VAL A 1 298 ? 22.517 14.074 -12.999 1.00 78.69 298 VAL A N 1
ATOM 2409 C CA . VAL A 1 298 ? 21.806 13.367 -11.921 1.00 78.69 298 VAL A CA 1
ATOM 2410 C C . VAL A 1 298 ? 20.488 12.783 -12.473 1.00 78.69 298 VAL A C 1
ATOM 2412 O O . VAL A 1 298 ? 19.396 13.196 -12.076 1.00 78.69 298 VAL A O 1
ATOM 2415 N N . PRO A 1 299 ? 20.538 11.853 -13.449 1.00 84.94 299 PRO A N 1
ATOM 2416 C CA . PRO A 1 299 ? 19.342 11.362 -14.121 1.00 84.94 299 PRO A CA 1
ATOM 2417 C C . PRO A 1 299 ? 18.690 10.265 -13.272 1.00 84.94 299 PRO A C 1
ATOM 2419 O O . PRO A 1 299 ? 18.859 9.094 -13.574 1.00 84.94 299 PRO A O 1
ATOM 2422 N N . TRP A 1 300 ? 17.981 10.609 -12.198 1.00 88.81 300 TRP A N 1
ATOM 2423 C CA . TRP A 1 300 ? 17.297 9.623 -11.352 1.00 88.81 300 TRP A CA 1
ATOM 2424 C C . TRP A 1 300 ? 15.789 9.667 -11.532 1.00 88.81 300 TRP A C 1
ATOM 2426 O O . TRP A 1 300 ? 15.201 10.741 -11.607 1.00 88.81 300 TRP A O 1
ATOM 2436 N N . THR A 1 301 ? 15.169 8.491 -11.579 1.00 90.81 301 THR A N 1
ATOM 2437 C CA . THR A 1 301 ? 13.717 8.330 -11.497 1.00 90.81 301 THR A CA 1
ATOM 2438 C C . THR A 1 301 ? 13.391 7.403 -10.331 1.00 90.81 301 THR A C 1
ATOM 2440 O O . THR A 1 301 ? 13.895 6.278 -10.286 1.00 90.81 301 THR A O 1
ATOM 2443 N N . GLU A 1 302 ? 12.558 7.860 -9.398 1.00 90.62 302 GLU A N 1
ATOM 2444 C CA . GLU A 1 302 ? 12.265 7.163 -8.145 1.00 90.62 302 GLU A CA 1
ATOM 2445 C C . GLU A 1 302 ? 10.767 6.953 -7.894 1.00 90.62 302 GLU A C 1
ATOM 2447 O O . GLU A 1 302 ? 9.910 7.764 -8.260 1.00 90.62 302 GLU A O 1
ATOM 2452 N N . THR A 1 303 ? 10.460 5.864 -7.193 1.00 91.81 303 THR A N 1
ATOM 2453 C CA . THR A 1 303 ? 9.212 5.690 -6.441 1.00 91.81 303 THR A CA 1
ATOM 2454 C C . THR A 1 303 ? 9.478 4.813 -5.219 1.00 91.81 303 THR A C 1
ATOM 2456 O O . THR A 1 303 ? 10.448 4.056 -5.212 1.00 91.81 303 THR A O 1
ATOM 2459 N N . ALA A 1 304 ? 8.637 4.901 -4.186 1.00 89.62 304 ALA A N 1
ATOM 2460 C CA . ALA A 1 304 ? 8.879 4.187 -2.934 1.00 89.62 304 ALA A CA 1
ATOM 2461 C C . ALA A 1 304 ? 8.216 2.813 -2.885 1.00 89.62 304 ALA A C 1
ATOM 2463 O O . ALA A 1 304 ? 8.933 1.837 -2.961 1.00 89.62 304 ALA A O 1
ATOM 2464 N N . GLU A 1 305 ? 6.885 2.733 -2.833 1.00 92.81 305 GLU A N 1
ATOM 2465 C CA . GLU A 1 305 ? 6.175 1.482 -2.510 1.00 92.81 305 GLU A CA 1
ATOM 2466 C C . GLU A 1 305 ? 5.001 1.256 -3.473 1.00 92.81 305 GLU A C 1
ATOM 2468 O O . GLU A 1 305 ? 4.305 2.197 -3.869 1.00 92.81 305 GLU A O 1
ATOM 2473 N N . LEU A 1 306 ? 4.754 -0.001 -3.836 1.00 96.00 306 LEU A N 1
ATOM 2474 C CA . LEU A 1 306 ? 3.656 -0.450 -4.683 1.00 96.00 306 LEU A CA 1
ATOM 2475 C C . LEU A 1 306 ? 2.872 -1.554 -3.971 1.00 96.00 306 LEU A C 1
ATOM 2477 O O . LEU A 1 306 ? 3.362 -2.662 -3.778 1.00 96.00 306 LEU A O 1
ATOM 2481 N N . LYS A 1 307 ? 1.595 -1.287 -3.692 1.00 95.94 307 LYS A N 1
ATOM 2482 C CA . LYS A 1 307 ? 0.660 -2.281 -3.156 1.00 95.94 307 LYS A CA 1
ATOM 2483 C C . LYS A 1 307 ? -0.420 -2.600 -4.169 1.00 95.94 307 LYS A C 1
ATOM 2485 O O . LYS A 1 307 ? -1.097 -1.710 -4.682 1.00 95.94 307 LYS A O 1
ATOM 2490 N N . VAL A 1 308 ? -0.609 -3.885 -4.433 1.00 96.88 308 VAL A N 1
ATOM 2491 C CA . VAL A 1 308 ? -1.620 -4.393 -5.365 1.00 96.88 308 VAL A CA 1
ATOM 2492 C C . VAL A 1 308 ? -2.673 -5.124 -4.552 1.00 96.88 308 VAL A C 1
ATOM 2494 O O . VAL A 1 308 ? -2.331 -6.026 -3.803 1.00 96.88 308 VAL A O 1
ATOM 2497 N N . PHE A 1 309 ? -3.940 -4.756 -4.674 1.00 95.06 309 PHE A N 1
ATOM 2498 C CA . PHE A 1 309 ? -5.028 -5.357 -3.907 1.00 95.06 309 PHE A CA 1
ATOM 2499 C C . PHE A 1 309 ? -5.905 -6.222 -4.812 1.00 95.06 309 PHE A C 1
ATOM 2501 O O . PHE A 1 309 ? -6.228 -5.814 -5.941 1.00 95.06 309 PHE A O 1
ATOM 2508 N N . PRO A 1 310 ? -6.313 -7.403 -4.322 1.00 93.38 310 PRO A N 1
ATOM 2509 C CA . PRO A 1 310 ? -7.125 -8.309 -5.099 1.00 93.38 310 PRO A CA 1
ATOM 2510 C C . PRO A 1 310 ? -8.570 -7.824 -5.231 1.00 93.38 310 PRO A C 1
ATOM 2512 O O . PRO A 1 310 ? -9.098 -7.120 -4.373 1.00 93.38 310 PRO A O 1
ATOM 2515 N N . CYS A 1 311 ? -9.248 -8.296 -6.272 1.00 90.31 311 CYS A N 1
ATOM 2516 C CA . CYS A 1 311 ? -10.699 -8.372 -6.300 1.00 90.31 311 CYS A CA 1
ATOM 2517 C C . CYS A 1 311 ? -11.130 -9.578 -5.461 1.00 90.31 311 CYS A C 1
ATOM 2519 O O . CYS A 1 311 ? -10.995 -10.719 -5.907 1.00 90.31 311 CYS A O 1
ATOM 2521 N N . LEU A 1 312 ? -11.653 -9.345 -4.260 1.00 80.50 312 LEU A N 1
ATOM 2522 C CA . LEU A 1 312 ? -12.136 -10.424 -3.401 1.00 80.50 312 LEU A CA 1
ATOM 2523 C C . LEU A 1 312 ? -13.580 -10.795 -3.788 1.00 80.50 312 LEU A C 1
ATOM 2525 O O . LEU A 1 312 ? -14.454 -9.926 -3.729 1.00 80.50 312 LEU A O 1
ATOM 2529 N N . PRO A 1 313 ? -13.846 -12.042 -4.230 1.00 58.38 313 PRO A N 1
ATOM 2530 C CA . PRO A 1 313 ? -15.197 -12.486 -4.553 1.00 58.38 313 PRO A CA 1
ATOM 2531 C C . PRO A 1 313 ? -16.012 -12.601 -3.264 1.00 58.38 313 PRO A C 1
ATOM 2533 O O . PRO A 1 313 ? -15.622 -13.333 -2.364 1.00 58.38 313 PRO A O 1
ATOM 2536 N N . ASP A 1 314 ? -17.125 -11.868 -3.215 1.00 54.62 314 ASP A N 1
ATOM 2537 C CA . ASP A 1 314 ? -18.093 -11.776 -2.120 1.00 54.62 314 ASP A CA 1
ATOM 2538 C C . ASP A 1 314 ? -17.497 -11.393 -0.754 1.00 54.62 314 ASP A C 1
ATOM 2540 O O . ASP A 1 314 ? -16.754 -12.132 -0.117 1.00 54.62 314 ASP A O 1
ATOM 2544 N N . LYS A 1 315 ? -17.901 -10.228 -0.230 1.00 56.59 315 LYS A N 1
ATOM 2545 C CA . LYS A 1 315 ? -17.523 -9.738 1.111 1.00 56.59 315 LYS A CA 1
ATOM 2546 C C . LYS A 1 315 ? -18.140 -10.555 2.266 1.00 56.59 315 LYS A C 1
ATOM 2548 O O . LYS A 1 315 ? -18.365 -10.022 3.349 1.00 56.59 315 LYS A O 1
ATOM 2553 N N . HIS A 1 316 ? -18.439 -11.831 2.041 1.00 47.62 316 HIS A N 1
ATOM 2554 C CA . HIS A 1 316 ? -18.868 -12.782 3.054 1.00 47.62 316 HIS A CA 1
ATOM 2555 C C . HIS A 1 316 ? -17.633 -13.365 3.734 1.00 47.62 316 HIS A C 1
ATOM 2557 O O . HIS A 1 316 ? -17.119 -14.415 3.357 1.00 47.62 316 HIS A O 1
ATOM 2563 N N . PHE A 1 317 ? -17.141 -12.634 4.731 1.00 54.22 317 PHE A N 1
ATOM 2564 C CA . PHE A 1 317 ? -16.067 -13.094 5.597 1.00 54.22 317 PHE A CA 1
ATOM 2565 C C . PHE A 1 317 ? -16.662 -13.819 6.809 1.00 54.22 317 PHE A C 1
ATOM 2567 O O . PHE A 1 317 ? -17.657 -13.339 7.367 1.00 54.22 317 PHE A O 1
ATOM 2574 N N . PRO A 1 318 ? -16.078 -14.956 7.230 1.00 47.75 318 PRO A N 1
ATOM 2575 C CA . PRO A 1 318 ? -16.493 -15.624 8.458 1.00 47.75 318 PRO A CA 1
ATOM 2576 C C . PRO A 1 318 ? -16.391 -14.630 9.626 1.00 47.75 318 PRO A C 1
ATOM 2578 O O . PRO A 1 318 ? -15.346 -14.014 9.824 1.00 47.75 318 PRO A O 1
ATOM 2581 N N . GLY A 1 319 ? -17.502 -14.430 10.343 1.00 48.41 319 GLY A N 1
ATOM 2582 C CA . GLY A 1 319 ? -17.637 -13.433 11.418 1.00 48.41 319 GLY A CA 1
ATOM 2583 C C . GLY A 1 319 ? -18.627 -12.292 11.138 1.00 48.41 319 GLY A C 1
ATOM 2584 O O . GLY A 1 319 ? -19.068 -11.650 12.081 1.00 48.41 319 GLY A O 1
ATOM 2585 N N . PHE A 1 320 ? -19.039 -12.083 9.881 1.00 45.91 320 PHE A N 1
ATOM 2586 C CA . PHE A 1 320 ? -20.093 -11.122 9.496 1.00 45.91 320 PHE A CA 1
ATOM 2587 C C . PHE A 1 320 ? -21.403 -11.806 9.064 1.00 45.91 320 PHE A C 1
ATOM 2589 O O . PHE A 1 320 ? -22.235 -11.215 8.371 1.00 45.91 320 PHE A O 1
ATOM 2596 N N . GLU A 1 321 ? -21.592 -13.074 9.430 1.00 43.34 321 GLU A N 1
ATOM 2597 C CA . GLU A 1 321 ? -22.868 -13.758 9.224 1.00 43.34 321 GLU A CA 1
ATOM 2598 C C . GLU A 1 321 ? -23.889 -13.181 10.210 1.00 43.34 321 GLU A C 1
ATOM 2600 O O . GLU A 1 321 ? -23.688 -13.266 11.416 1.00 43.34 321 GLU A O 1
ATOM 2605 N N . ASN A 1 322 ? -24.935 -12.543 9.671 1.00 36.31 322 ASN A N 1
ATOM 2606 C CA . ASN A 1 322 ? -25.996 -11.868 10.421 1.00 36.31 322 ASN A CA 1
ATOM 2607 C C . ASN A 1 322 ? -26.433 -12.665 11.666 1.00 36.31 322 ASN A C 1
ATOM 2609 O O . ASN A 1 322 ? -26.984 -13.761 11.521 1.00 36.31 322 ASN A O 1
ATOM 2613 N N . GLU A 1 323 ? -26.259 -12.075 12.851 1.00 35.06 323 GLU A N 1
ATOM 2614 C CA . GLU A 1 323 ? -27.183 -12.303 13.970 1.00 35.06 323 GLU A CA 1
ATOM 2615 C C . GLU A 1 323 ? -28.516 -11.587 13.717 1.00 35.06 323 GLU A C 1
ATOM 2617 O O . GLU A 1 323 ? -28.498 -10.421 13.249 1.00 35.06 323 GLU A O 1
#

InterPro domains:
  IPR008979 Galactose-binding-like domain superfamily [SSF49785] (161-309)

Sequence (323 aa):
MTDRGKGCENTVKYVISHEPAAGGHIAYTEDFYRIDGEIQVWNLEHLKKLPPFEILIMKSRKSRQLTICPEREYAALLLTKESREFISSLGVHTIITDTEEVEDTSGTVRILQAETLNEILPGYCTCKEENGTITIGDMERGFLPLGVRRDGSLYSRIQWASTTEKTPYYWVCNLIDDDVERHGGTWGANTMGPANAILDFFGEEQAIETVRIFHNVGSTISIEEEMAEHIRLYVSNDERCSRFGREDEDIDTVHWEKILDVHMEMKEKWNTYFIDRPVKARYLRIELVRNFGTPEDVPWTETAELKVFPCLPDKHFPGFENE

Radius of gyration: 20.96 Å; chains: 1; bounding box: 54×51×58 Å

pLDDT: mean 83.98, std 15.03, range [31.75, 98.44]

Foldseek 3Di:
DDDPDDDDPQEFAEDEAQAAPVVFWKEFEDEPQQDFEEDDLQQCVVVLQAQQGAEYEYAYVQQDPDDDPPDDDGHFYEYDPNNVVSCLVSNHQEYEYQTPHYPDPPHSHHYHHYVHPHPDDGAIWTWDDDPRYIYTYHDDPPLDDPQADRNQFGDKDWLDKDAAPVPRPPQVRLQAPPPLDQQSHWNKGQAQDWIKIKIFSVLDKFWFWKKKFFWDHRHPPDDLQLEQQKKWKWFDNDPCSNVPPDPDDDPVVGDTHTQDIDGDDSDGDMDMDGGPGTDIHRMMMMTSGGGNDDDPVRRMYITGYMTTHGNDPDSPGPPPDDD

Organism: NCBI:txid411472